Protein AF-A0A6A4TU04-F1 (afdb_monomer_lite)

Radius of gyration: 26.34 Å; chains: 1; bounding box: 51×48×96 Å

Organism: Scophthalmus maximus (NCBI:txid52904)

Secondary structure (DSSP, 8-state):
--GGG-EEEEEEE-SSSPEEEEEEEEEE-PPPPPEEEEEEEEEE-SSEEEEEEEEEESSS-EEEEEEEEETTEEEETTSSEEEE-TTS-EEEEEEETTEEEEEEE-SS-EEEEEE--GGGGG---SS------------SS------------------EEEEE-------------PPPS------PBPP-----PPPPPPP-

Sequence (204 aa):
MQQADSGLYSAKIERDEDELVGEYNVTVQDPVSPVELTVEFASNSSDSCILTVTCCTRVSDHINSILRCVNSTCSLNGGEMSKVTASGASLKVYLVDGTITCSHSNEVSSSIKVMEEVQQFCQTDAVGNVGKIKSCKHTVDDVPQDINPVQGLSPTATHAVVSFHTRPVQSAETQDTVPPETVYAQVYRAAKDKVWTPTPTTNT

Structure (mmCIF, N/CA/C/O backbone):
data_AF-A0A6A4TU04-F1
#
_entry.id   AF-A0A6A4TU04-F1
#
loop_
_atom_site.group_PDB
_atom_site.id
_atom_site.type_symbol
_atom_site.label_atom_id
_atom_site.label_alt_id
_atom_site.label_comp_id
_atom_site.label_asym_id
_atom_site.label_entity_id
_atom_site.label_seq_id
_atom_site.pdbx_PDB_ins_code
_atom_site.Cartn_x
_atom_site.Cartn_y
_atom_site.Cartn_z
_atom_site.occupancy
_atom_site.B_iso_or_equiv
_atom_site.auth_seq_id
_atom_site.auth_comp_id
_atom_site.auth_asym_id
_atom_site.auth_atom_id
_atom_site.pdbx_PDB_model_num
ATOM 1 N N . MET A 1 1 ? -15.568 5.425 17.756 1.00 73.50 1 MET A N 1
ATOM 2 C CA . MET A 1 1 ? -14.703 4.766 18.756 1.00 73.50 1 MET A CA 1
ATOM 3 C C . MET A 1 1 ? -13.341 5.441 18.715 1.00 73.50 1 MET A C 1
ATOM 5 O O . MET A 1 1 ? -13.055 6.153 17.756 1.00 73.50 1 MET A O 1
ATOM 9 N N . GLN A 1 2 ? -12.537 5.303 19.759 1.00 83.75 2 GLN A N 1
ATOM 10 C CA . GLN A 1 2 ? -11.176 5.836 19.834 1.00 83.75 2 GLN A CA 1
ATOM 11 C C . GLN A 1 2 ? -10.186 4.690 20.016 1.00 83.75 2 GLN A C 1
ATOM 13 O O . GLN A 1 2 ? -10.560 3.621 20.490 1.00 83.75 2 GLN A O 1
ATOM 18 N N . GLN A 1 3 ? -8.908 4.910 19.707 1.00 81.00 3 GLN A N 1
ATOM 19 C CA . GLN A 1 3 ? -7.883 3.875 19.871 1.00 81.00 3 GLN A CA 1
ATOM 20 C C . GLN A 1 3 ? -7.845 3.296 21.299 1.00 81.00 3 GLN A C 1
ATOM 22 O O . GLN A 1 3 ? -7.630 2.099 21.483 1.00 81.00 3 GLN A O 1
ATOM 27 N N . ALA A 1 4 ? -8.127 4.136 22.303 1.00 85.19 4 ALA A N 1
ATOM 28 C CA . ALA A 1 4 ? -8.210 3.766 23.717 1.00 85.19 4 ALA A CA 1
ATOM 29 C C . ALA A 1 4 ? -9.396 2.846 24.077 1.00 85.19 4 ALA A C 1
ATOM 31 O O . ALA A 1 4 ? -9.423 2.311 25.189 1.00 85.19 4 ALA A O 1
ATOM 32 N N . ASP A 1 5 ? -10.348 2.668 23.158 1.00 86.62 5 ASP A N 1
ATOM 33 C CA . ASP A 1 5 ? -11.440 1.696 23.257 1.00 86.62 5 ASP A CA 1
ATOM 34 C C . ASP A 1 5 ? -11.015 0.311 22.734 1.00 86.62 5 ASP A C 1
ATOM 36 O O . ASP A 1 5 ? -11.808 -0.618 22.729 1.00 86.62 5 ASP A O 1
ATOM 40 N N . SER A 1 6 ? -9.766 0.130 22.290 1.00 88.12 6 SER A N 1
ATOM 41 C CA . SER A 1 6 ? -9.252 -1.210 21.992 1.00 88.12 6 SER A CA 1
ATOM 42 C C . SER A 1 6 ? -9.007 -1.989 23.281 1.00 88.12 6 SER A C 1
ATOM 44 O O . SER A 1 6 ? -8.477 -1.451 24.258 1.00 88.12 6 SER A O 1
ATOM 46 N N . GLY A 1 7 ? -9.325 -3.278 23.275 1.00 88.75 7 GLY A N 1
ATOM 47 C CA . GLY A 1 7 ? -9.063 -4.153 24.407 1.00 88.75 7 GLY A CA 1
ATOM 48 C C . GLY A 1 7 ? -9.924 -5.401 24.412 1.00 88.75 7 GLY A C 1
ATOM 49 O O . GLY A 1 7 ? -10.647 -5.697 23.462 1.00 88.75 7 GLY A O 1
ATOM 50 N N . LEU A 1 8 ? -9.825 -6.130 25.518 1.00 90.88 8 LEU A N 1
ATOM 51 C CA . LEU A 1 8 ? -10.658 -7.287 25.770 1.00 90.88 8 LEU A CA 1
ATOM 52 C C . LEU A 1 8 ? -12.013 -6.852 26.331 1.00 90.88 8 LEU A C 1
ATOM 54 O O . LEU A 1 8 ? -12.082 -6.107 27.312 1.00 90.88 8 LEU A O 1
ATOM 58 N N . TYR A 1 9 ? -13.074 -7.365 25.726 1.00 88.44 9 TYR A N 1
ATOM 59 C CA . TYR A 1 9 ? -14.449 -7.146 26.129 1.00 88.44 9 TYR A CA 1
ATOM 60 C C . TYR A 1 9 ? -15.147 -8.457 26.454 1.00 88.44 9 TYR A C 1
ATOM 62 O O . TYR A 1 9 ? -14.969 -9.461 25.769 1.00 88.44 9 TYR A O 1
ATOM 70 N N . SER A 1 10 ? -15.980 -8.422 27.486 1.00 87.94 10 SER A N 1
ATOM 71 C CA . SER A 1 10 ? -16.788 -9.556 27.922 1.00 87.94 10 SER A CA 1
ATOM 72 C C . SER A 1 10 ? -18.247 -9.304 27.561 1.00 87.94 10 SER A C 1
ATOM 74 O O . SER A 1 10 ? -18.806 -8.276 27.943 1.00 87.94 10 SER A O 1
ATOM 76 N N . ALA A 1 11 ? -18.869 -10.238 26.847 1.00 86.81 11 ALA A N 1
ATOM 77 C CA . ALA A 1 11 ? -20.310 -10.247 26.640 1.00 86.81 11 ALA A CA 1
ATOM 78 C C . ALA A 1 11 ? -20.976 -11.045 27.758 1.00 86.81 11 ALA A C 1
ATOM 80 O O . ALA A 1 11 ? -20.570 -12.175 28.047 1.00 86.81 11 ALA A O 1
ATOM 81 N N . LYS A 1 12 ? -21.999 -10.453 28.371 1.00 88.25 12 LYS A N 1
ATOM 82 C CA . LYS A 1 12 ? -22.745 -11.049 29.475 1.00 88.25 12 LYS A CA 1
ATOM 83 C C . LYS A 1 12 ? -24.239 -11.037 29.182 1.00 88.25 12 LYS A C 1
ATOM 85 O O . LYS A 1 12 ? -24.722 -10.110 28.532 1.00 88.25 12 LYS A O 1
ATOM 90 N N . ILE A 1 13 ? -24.952 -12.047 29.670 1.00 87.69 13 ILE A N 1
ATOM 91 C CA . ILE A 1 13 ? -26.412 -12.018 29.768 1.00 87.69 13 ILE A CA 1
ATOM 92 C C . ILE A 1 13 ? -26.759 -11.522 31.167 1.00 87.69 13 ILE A C 1
ATOM 94 O O . ILE A 1 13 ? -26.356 -12.124 32.159 1.00 87.69 13 ILE A O 1
ATOM 98 N N . GLU A 1 14 ? -27.517 -10.431 31.223 1.00 87.25 14 GLU A N 1
ATOM 99 C CA . GLU A 1 14 ? -28.028 -9.868 32.470 1.00 87.25 14 GLU A CA 1
ATOM 100 C C . GLU A 1 14 ? -29.175 -10.749 33.003 1.00 87.25 14 GLU A C 1
ATOM 102 O O . GLU A 1 14 ? -30.209 -10.928 32.348 1.00 87.25 14 GLU A O 1
ATOM 107 N N . ARG A 1 15 ? -28.957 -11.346 34.177 1.00 86.06 15 ARG A N 1
ATOM 108 C CA . ARG A 1 15 ? -29.891 -12.174 34.968 1.00 86.06 15 ARG A CA 1
ATOM 109 C C . ARG A 1 15 ? -29.650 -11.869 36.455 1.00 86.06 15 ARG A C 1
ATOM 111 O O . ARG A 1 15 ? -28.858 -10.993 36.777 1.00 86.06 15 ARG A O 1
ATOM 118 N N . ASP A 1 16 ? -30.297 -12.605 37.363 1.00 81.62 16 ASP A N 1
ATOM 119 C CA . ASP A 1 16 ? -30.030 -12.501 38.810 1.00 81.62 16 ASP A CA 1
ATOM 120 C C . ASP A 1 16 ? -28.537 -12.696 39.148 1.00 81.62 16 ASP A C 1
ATOM 122 O O . ASP A 1 16 ? -28.016 -12.061 40.063 1.00 81.62 16 ASP A O 1
ATOM 126 N N . GLU A 1 17 ? -27.839 -13.520 38.361 1.00 82.25 17 GLU A N 1
ATOM 127 C CA . GLU A 1 17 ? -26.380 -13.567 38.285 1.00 82.25 17 GLU A CA 1
ATOM 128 C C . GLU A 1 17 ? -25.957 -13.387 36.822 1.00 82.25 17 GLU A C 1
ATOM 130 O O . GLU A 1 17 ? -26.383 -14.149 35.953 1.00 82.25 17 GLU A O 1
ATOM 135 N N . ASP A 1 18 ? -25.130 -12.374 36.548 1.00 83.31 18 ASP A N 1
ATOM 136 C CA . ASP A 1 18 ? -24.574 -12.125 35.216 1.00 83.31 18 ASP A CA 1
ATOM 137 C C . ASP A 1 18 ? -23.833 -13.361 34.684 1.00 83.31 18 ASP A C 1
ATOM 139 O O . ASP A 1 18 ? -22.816 -13.786 35.240 1.00 83.31 18 ASP A O 1
ATOM 143 N N . GLU A 1 19 ? -24.280 -13.885 33.548 1.00 86.69 19 GLU A N 1
ATOM 144 C CA . GLU A 1 19 ? -23.662 -15.040 32.896 1.00 86.69 19 GLU A CA 1
ATOM 145 C C . GLU A 1 19 ? -22.696 -14.575 31.797 1.00 86.69 19 GLU A C 1
ATOM 147 O O . GLU A 1 19 ? -23.093 -13.851 30.883 1.00 86.69 19 GLU A O 1
ATOM 152 N N . LEU A 1 20 ? -21.422 -14.981 31.856 1.00 85.50 20 LEU A N 1
ATOM 153 C CA . LEU A 1 20 ? -20.437 -14.690 30.807 1.00 85.50 20 LEU A CA 1
ATOM 154 C C . LEU A 1 20 ? -20.674 -15.594 29.591 1.00 85.50 20 LEU A C 1
ATOM 156 O O . LEU A 1 20 ? -20.530 -16.808 29.684 1.00 85.50 20 LEU A O 1
ATOM 160 N N . VAL A 1 21 ? -20.941 -14.991 28.434 1.00 89.44 21 VAL A N 1
ATOM 161 C CA . VAL A 1 21 ? -21.244 -15.723 27.189 1.00 89.44 21 VAL A CA 1
ATOM 162 C C . VAL A 1 21 ? -20.073 -15.719 26.219 1.00 89.44 21 VAL A C 1
ATOM 164 O O . VAL A 1 21 ? -19.952 -16.595 25.367 1.00 89.44 21 VAL A O 1
ATOM 167 N N . GLY A 1 22 ? -19.185 -14.733 26.326 1.00 85.38 22 GLY A N 1
ATOM 168 C CA . GLY A 1 22 ? -18.043 -14.665 25.435 1.00 85.38 22 GLY A CA 1
ATOM 169 C C . GLY A 1 22 ? -17.056 -13.575 25.787 1.00 85.38 22 GLY A C 1
ATOM 170 O O . GLY A 1 22 ? -17.363 -12.608 26.482 1.00 85.38 22 GLY A O 1
ATOM 171 N N . GLU A 1 23 ? -15.859 -13.749 25.252 1.00 89.75 23 GLU A N 1
ATOM 172 C CA . GLU A 1 23 ? -14.756 -12.813 25.350 1.00 89.75 23 GLU A CA 1
ATOM 173 C C . GLU A 1 23 ? -14.281 -12.449 23.944 1.00 89.75 23 GLU A C 1
ATOM 175 O O . GLU A 1 23 ? -14.060 -13.316 23.091 1.00 89.75 23 GLU A O 1
ATOM 180 N N . TYR A 1 24 ? -14.126 -11.151 23.717 1.00 85.50 24 TYR A N 1
ATOM 181 C CA . TYR A 1 24 ? -13.890 -10.563 22.413 1.00 85.50 24 TYR A CA 1
ATOM 182 C C . TYR A 1 24 ? -12.741 -9.568 22.473 1.00 85.50 24 TYR A C 1
ATOM 184 O O . TYR A 1 24 ? -12.816 -8.567 23.187 1.00 85.50 24 TYR A O 1
ATOM 192 N N . ASN A 1 25 ? -11.699 -9.794 21.679 1.00 86.50 25 ASN A N 1
ATOM 193 C CA . ASN A 1 25 ? -10.702 -8.757 21.450 1.00 86.50 25 ASN A CA 1
ATOM 194 C C . ASN A 1 25 ? -11.227 -7.786 20.408 1.00 86.50 25 ASN A C 1
ATOM 196 O O . ASN A 1 25 ? -11.448 -8.163 19.254 1.00 86.50 25 ASN A O 1
ATOM 200 N N . VAL A 1 26 ? -11.399 -6.543 20.837 1.00 86.00 26 VAL A N 1
ATOM 201 C CA . VAL A 1 26 ? -11.806 -5.427 19.997 1.00 86.00 26 VAL A CA 1
ATOM 202 C C . VAL A 1 26 ? -10.566 -4.608 19.678 1.00 86.00 26 VAL A C 1
ATOM 204 O O . VAL A 1 26 ? -9.898 -4.093 20.578 1.00 86.00 26 VAL A O 1
ATOM 207 N N . THR A 1 27 ? -10.255 -4.479 18.394 1.00 84.56 27 THR A N 1
ATOM 208 C CA . THR A 1 27 ? -9.194 -3.593 17.913 1.00 84.56 27 THR A CA 1
ATOM 209 C C . THR A 1 27 ? -9.806 -2.453 17.122 1.00 84.56 27 THR A C 1
ATOM 211 O O . THR A 1 27 ? -10.486 -2.646 16.112 1.00 84.56 27 THR A O 1
ATOM 214 N N . VAL A 1 28 ? -9.569 -1.240 17.601 1.00 85.38 28 VAL A N 1
ATOM 215 C CA . VAL A 1 28 ? -9.888 -0.017 16.876 1.00 85.38 28 VAL A CA 1
ATOM 216 C C . VAL A 1 28 ? -8.695 0.307 15.981 1.00 85.38 28 VAL A C 1
ATOM 218 O O . VAL A 1 28 ? -7.545 0.127 16.386 1.00 85.38 28 VAL A O 1
ATOM 221 N N . GLN A 1 29 ? -8.969 0.713 14.744 1.00 85.00 29 GLN A N 1
ATOM 222 C CA . GLN A 1 29 ? -7.940 1.072 13.774 1.00 85.00 29 GLN A CA 1
ATOM 223 C C . GLN A 1 29 ? -8.089 2.536 13.372 1.00 85.00 29 GLN A C 1
ATOM 225 O O . GLN A 1 29 ? -9.194 3.002 13.085 1.00 85.00 29 GLN A O 1
ATOM 230 N N . ASP A 1 30 ? -6.970 3.246 13.302 1.00 86.81 30 ASP A N 1
ATOM 231 C CA . ASP A 1 30 ? -6.929 4.590 12.739 1.00 86.81 30 ASP A CA 1
ATOM 232 C C . ASP A 1 30 ? -6.917 4.548 11.200 1.00 86.81 30 ASP A C 1
ATOM 234 O O . ASP A 1 30 ? -6.516 3.540 10.597 1.00 86.81 30 ASP A O 1
ATOM 238 N N . PRO A 1 31 ? -7.332 5.639 10.531 1.00 90.19 31 PRO A N 1
ATOM 239 C CA . PRO A 1 31 ? -7.150 5.771 9.096 1.00 90.19 31 PRO A CA 1
ATOM 240 C C . PRO A 1 31 ? -5.680 5.629 8.683 1.00 90.19 31 PRO A C 1
ATOM 242 O O . PRO A 1 31 ? -4.772 6.144 9.339 1.00 90.19 31 PRO A O 1
ATOM 245 N N . VAL A 1 32 ? -5.442 4.960 7.558 1.00 91.75 32 VAL A N 1
ATOM 246 C CA . VAL A 1 32 ? -4.104 4.759 7.009 1.00 91.75 32 VAL A CA 1
ATOM 247 C C . VAL A 1 32 ? -3.502 6.075 6.527 1.00 91.75 32 VAL A C 1
ATOM 249 O O . VAL A 1 32 ? -4.182 6.947 5.980 1.00 91.75 32 VAL A O 1
ATOM 252 N N . SER A 1 33 ? -2.189 6.216 6.699 1.00 91.31 33 SER A N 1
ATOM 253 C CA . SER A 1 33 ? -1.474 7.380 6.184 1.00 91.31 33 SER A CA 1
ATOM 254 C C . SER A 1 33 ? -1.400 7.356 4.649 1.00 91.31 33 SER A C 1
ATOM 256 O O . SER A 1 33 ? -1.362 6.274 4.048 1.00 91.31 33 SER A O 1
ATOM 258 N N . PRO A 1 34 ? -1.354 8.537 3.997 1.00 92.88 34 PRO A N 1
ATOM 259 C CA . PRO A 1 34 ? -1.178 8.616 2.556 1.00 92.88 34 PRO A CA 1
ATOM 260 C C . PRO A 1 34 ? 0.100 7.923 2.077 1.00 92.88 34 PRO A C 1
ATOM 262 O O . PRO A 1 34 ? 1.136 8.039 2.735 1.00 92.88 34 PRO A O 1
ATOM 265 N N . VAL A 1 35 ? 0.039 7.273 0.913 1.00 94.38 35 VAL A N 1
ATOM 266 C CA . VAL A 1 35 ? 1.225 6.690 0.268 1.00 94.38 35 VAL A CA 1
ATOM 267 C C . VAL A 1 35 ? 1.920 7.664 -0.674 1.00 94.38 35 VAL A C 1
ATOM 269 O O . VAL A 1 35 ? 1.292 8.539 -1.283 1.00 94.38 35 VAL A O 1
ATOM 272 N N . GLU A 1 36 ? 3.224 7.467 -0.817 1.00 93.00 36 GLU A N 1
ATOM 273 C CA . GLU A 1 36 ? 4.048 8.012 -1.888 1.00 93.00 36 GLU A CA 1
ATOM 274 C C . GLU A 1 36 ? 4.536 6.859 -2.775 1.00 93.00 36 GLU A C 1
ATOM 276 O O . GLU A 1 36 ? 4.791 5.748 -2.307 1.00 93.00 36 GLU A O 1
ATOM 281 N N . LEU A 1 37 ? 4.608 7.126 -4.075 1.00 92.88 37 LEU A N 1
ATOM 282 C CA . LEU A 1 37 ? 5.046 6.186 -5.097 1.00 92.88 37 LEU A CA 1
ATOM 283 C C . LEU A 1 37 ? 6.073 6.898 -5.968 1.00 92.88 37 LEU A C 1
ATOM 285 O O . LEU A 1 37 ? 5.813 8.008 -6.439 1.00 92.88 37 LEU A O 1
ATOM 289 N N . THR A 1 38 ? 7.214 6.258 -6.178 1.00 90.56 38 THR A N 1
ATOM 290 C CA . THR A 1 38 ? 8.301 6.763 -7.014 1.00 90.56 38 THR A CA 1
ATOM 291 C C . THR A 1 38 ? 8.737 5.666 -7.977 1.00 90.56 38 THR A C 1
ATOM 293 O O . THR A 1 38 ? 8.853 4.504 -7.589 1.00 90.56 38 THR A O 1
ATOM 296 N N . VAL A 1 39 ? 8.976 6.042 -9.232 1.00 89.94 39 VAL A N 1
ATOM 297 C CA . VAL A 1 39 ? 9.546 5.177 -10.267 1.00 89.94 39 VAL A CA 1
ATOM 298 C C . VAL A 1 39 ? 10.806 5.859 -10.780 1.00 89.94 39 VAL A C 1
ATOM 300 O O . VAL A 1 39 ? 10.753 7.000 -11.238 1.00 89.94 39 VAL A O 1
ATOM 303 N N . GLU A 1 40 ? 11.939 5.178 -10.667 1.00 87.69 40 GLU A N 1
ATOM 304 C CA . GLU A 1 40 ? 13.251 5.703 -11.038 1.00 87.69 40 GLU A CA 1
ATOM 305 C C . GLU A 1 40 ? 13.885 4.831 -12.117 1.00 87.69 40 GLU A C 1
ATOM 307 O O . GLU A 1 40 ? 13.840 3.603 -12.055 1.00 87.69 40 GLU A O 1
ATOM 312 N N . PHE A 1 41 ? 14.506 5.465 -13.108 1.00 87.69 41 PHE A N 1
ATOM 313 C CA . PHE A 1 41 ? 15.283 4.749 -14.107 1.00 87.69 41 PHE A CA 1
ATOM 314 C C . PHE A 1 41 ? 16.573 4.208 -13.488 1.00 87.69 41 PHE A C 1
ATOM 316 O O . PHE A 1 41 ? 17.357 4.973 -12.926 1.00 87.69 41 PHE A O 1
ATOM 323 N N . ALA A 1 42 ? 16.808 2.901 -13.610 1.00 88.44 42 ALA A N 1
ATOM 324 C CA . ALA A 1 42 ? 18.026 2.273 -13.110 1.00 88.44 42 ALA A CA 1
ATOM 325 C C . ALA A 1 42 ? 19.029 1.999 -14.238 1.00 88.44 42 ALA A C 1
ATOM 327 O O . ALA A 1 42 ? 20.206 2.330 -14.116 1.00 88.44 42 ALA A O 1
ATOM 328 N N . SER A 1 43 ? 18.588 1.366 -15.329 1.00 88.06 43 SER A N 1
ATOM 329 C CA . SER A 1 43 ? 19.454 1.054 -16.477 1.00 88.06 43 SER A CA 1
ATOM 330 C C . SER A 1 43 ? 18.655 0.656 -17.717 1.00 88.06 43 SER A C 1
ATOM 332 O O . SER A 1 43 ? 17.484 0.288 -17.623 1.00 88.06 43 SER A O 1
ATOM 334 N N . ASN A 1 44 ? 19.299 0.679 -18.885 1.00 87.62 44 ASN A N 1
ATOM 335 C CA . ASN A 1 44 ? 18.759 0.129 -20.123 1.00 87.62 44 ASN A CA 1
ATOM 336 C C . ASN A 1 44 ? 19.809 -0.612 -20.959 1.00 87.62 44 ASN A C 1
ATOM 338 O O . ASN A 1 44 ? 21.014 -0.563 -20.728 1.00 87.62 44 ASN A O 1
ATOM 342 N N . SER A 1 45 ? 19.286 -1.321 -21.945 1.00 84.31 45 SER A N 1
ATOM 343 C CA . SER A 1 45 ? 19.946 -2.005 -23.052 1.00 84.31 45 SER A CA 1
ATOM 344 C C . SER A 1 45 ? 19.103 -1.749 -24.308 1.00 84.31 45 SER A C 1
ATOM 346 O O . SER A 1 45 ? 18.070 -1.088 -24.215 1.00 84.31 45 SER A O 1
ATOM 348 N N . SER A 1 46 ? 19.506 -2.279 -25.464 1.00 82.44 46 SER A N 1
ATOM 349 C CA . SER A 1 46 ? 18.842 -2.023 -26.753 1.00 82.44 46 SER A CA 1
ATOM 350 C C . SER A 1 46 ? 17.317 -2.186 -26.714 1.00 82.44 46 SER A C 1
ATOM 352 O O . SER A 1 46 ? 16.607 -1.267 -27.103 1.00 82.44 46 SER A O 1
ATOM 354 N N . ASP A 1 47 ? 16.824 -3.300 -26.160 1.00 85.50 47 ASP A N 1
ATOM 355 C CA . ASP A 1 47 ? 15.392 -3.637 -26.195 1.00 85.50 47 ASP A CA 1
ATOM 356 C C . ASP A 1 47 ? 14.762 -3.731 -24.798 1.00 85.50 47 ASP A C 1
ATOM 358 O O . ASP A 1 47 ? 13.594 -4.106 -24.661 1.00 85.50 47 ASP A O 1
ATOM 362 N N . SER A 1 48 ? 15.532 -3.455 -23.738 1.00 90.44 48 SER A N 1
ATOM 363 C CA . SER A 1 48 ? 15.048 -3.604 -22.365 1.00 90.44 48 SER A CA 1
ATOM 364 C C . SER A 1 48 ? 15.571 -2.549 -21.404 1.00 90.44 48 SER A C 1
ATOM 366 O O . SER A 1 48 ? 16.694 -2.073 -21.541 1.00 90.44 48 SER A O 1
ATOM 368 N N . CYS A 1 49 ? 14.767 -2.229 -20.398 1.00 91.06 49 CYS A N 1
ATOM 369 C CA . CYS A 1 49 ? 15.085 -1.294 -19.325 1.00 91.06 49 CYS A CA 1
ATOM 370 C C . CYS A 1 49 ? 14.693 -1.869 -17.963 1.00 91.06 49 CYS A C 1
ATOM 372 O O . CYS A 1 49 ? 13.828 -2.745 -17.843 1.00 91.06 49 CYS A O 1
ATOM 374 N N . ILE A 1 50 ? 15.351 -1.352 -16.935 1.00 92.56 50 ILE A N 1
ATOM 375 C CA . ILE A 1 50 ? 15.129 -1.670 -15.535 1.00 92.56 50 ILE A CA 1
ATOM 376 C C . ILE A 1 50 ? 14.771 -0.368 -14.832 1.00 92.56 50 ILE A C 1
ATOM 378 O O . ILE A 1 50 ? 15.523 0.609 -14.888 1.00 92.56 50 ILE A O 1
ATOM 382 N N . LEU A 1 51 ? 13.628 -0.383 -14.160 1.00 91.81 51 LEU A N 1
ATOM 383 C CA . LEU A 1 51 ? 13.129 0.697 -13.329 1.00 91.81 51 LEU A CA 1
ATOM 384 C C . LEU A 1 51 ? 13.053 0.209 -11.879 1.00 91.81 51 LEU A C 1
ATOM 386 O O . LEU A 1 51 ? 12.715 -0.948 -11.613 1.00 91.81 51 LEU A O 1
ATOM 390 N N . THR A 1 52 ? 13.344 1.097 -10.941 1.00 92.25 52 THR A N 1
ATOM 391 C CA . THR A 1 52 ? 13.146 0.868 -9.511 1.00 92.25 52 THR A CA 1
ATOM 392 C C . THR A 1 52 ? 11.827 1.499 -9.103 1.00 92.25 52 THR A C 1
ATOM 394 O O . THR A 1 52 ? 11.596 2.678 -9.361 1.00 92.25 52 THR A O 1
ATOM 397 N N . VAL A 1 53 ? 10.961 0.717 -8.468 1.00 93.12 53 VAL A N 1
ATOM 398 C CA . VAL A 1 53 ? 9.681 1.176 -7.929 1.00 93.12 53 VAL A CA 1
ATOM 399 C C . VAL A 1 53 ? 9.780 1.198 -6.414 1.00 93.12 53 VAL A C 1
ATOM 401 O O . VAL A 1 53 ? 10.076 0.174 -5.798 1.00 93.12 53 VAL A O 1
ATOM 404 N N . THR A 1 54 ? 9.461 2.339 -5.820 1.00 93.25 54 THR A N 1
ATOM 405 C CA . THR A 1 54 ? 9.420 2.512 -4.369 1.00 93.25 54 THR A CA 1
ATOM 406 C C . THR A 1 54 ? 8.031 2.985 -3.965 1.00 93.25 54 THR A C 1
ATOM 408 O O . THR A 1 54 ? 7.570 4.032 -4.414 1.00 93.25 54 THR A O 1
ATOM 411 N N . CYS A 1 55 ? 7.361 2.214 -3.115 1.00 94.06 55 CYS A N 1
ATOM 412 C CA . CYS A 1 55 ? 6.064 2.535 -2.519 1.00 94.06 55 CYS A CA 1
ATOM 413 C C . CYS A 1 55 ? 6.257 2.668 -1.014 1.00 94.06 55 CYS A C 1
ATOM 415 O O . CYS A 1 55 ? 6.725 1.724 -0.382 1.00 94.06 55 CYS A O 1
ATOM 417 N N . CYS A 1 56 ? 5.922 3.814 -0.433 1.00 91.19 56 CYS A N 1
ATOM 418 C CA . CYS A 1 56 ? 6.160 4.077 0.982 1.00 91.19 56 CYS A CA 1
ATOM 419 C C . CYS A 1 56 ? 4.984 4.797 1.638 1.00 91.19 56 CYS A C 1
ATOM 421 O O . CYS A 1 56 ? 4.237 5.548 1.013 1.00 91.19 56 CYS A O 1
ATOM 423 N N . THR A 1 57 ? 4.821 4.558 2.931 1.00 90.62 57 THR A N 1
ATOM 424 C CA . THR A 1 57 ? 3.909 5.300 3.804 1.00 90.62 57 THR A CA 1
ATOM 425 C C . THR A 1 57 ? 4.649 6.484 4.423 1.00 90.62 57 THR A C 1
ATOM 427 O O . THR A 1 57 ? 5.876 6.485 4.502 1.00 90.62 57 THR A O 1
ATOM 430 N N . ARG A 1 58 ? 3.923 7.487 4.931 1.00 79.88 58 ARG A N 1
ATOM 431 C CA . ARG A 1 58 ? 4.545 8.640 5.615 1.00 79.88 58 ARG A CA 1
ATOM 432 C C . ARG A 1 58 ? 5.288 8.300 6.910 1.00 79.88 58 ARG A C 1
ATOM 434 O O . ARG A 1 58 ? 5.988 9.162 7.425 1.00 79.88 58 ARG A O 1
ATOM 441 N N . VAL A 1 59 ? 5.071 7.110 7.468 1.00 70.94 59 VAL A N 1
ATOM 442 C CA . VAL A 1 59 ? 5.597 6.738 8.787 1.00 70.94 59 VAL A CA 1
ATOM 443 C C . VAL A 1 59 ? 6.967 6.078 8.643 1.00 70.94 59 VAL A C 1
ATOM 445 O O . VAL A 1 59 ? 7.929 6.586 9.204 1.00 70.94 59 VAL A O 1
ATOM 448 N N . SER A 1 60 ? 7.066 4.980 7.882 1.00 75.75 60 SER A N 1
ATOM 449 C CA . SER A 1 60 ? 8.345 4.289 7.597 1.00 75.75 60 SER A CA 1
ATOM 450 C C . SER A 1 60 ? 8.196 3.029 6.735 1.00 75.75 60 SER A C 1
ATOM 452 O O . SER A 1 60 ? 9.167 2.575 6.123 1.00 75.75 60 SER A O 1
ATOM 454 N N . ASP A 1 61 ? 6.999 2.432 6.675 1.00 87.69 61 ASP A N 1
ATOM 455 C CA . ASP A 1 61 ? 6.783 1.226 5.876 1.00 87.69 61 ASP A CA 1
ATOM 456 C C . ASP A 1 61 ? 6.990 1.507 4.390 1.00 87.69 61 ASP A C 1
ATOM 458 O O . ASP A 1 61 ? 6.402 2.443 3.848 1.00 87.69 61 ASP A O 1
ATOM 462 N N . HIS A 1 62 ? 7.801 0.674 3.740 1.00 90.81 62 HIS A N 1
ATOM 463 C CA . HIS A 1 62 ? 8.082 0.767 2.318 1.00 90.81 62 HIS A CA 1
ATOM 464 C C . HIS A 1 62 ? 8.227 -0.614 1.671 1.00 90.81 62 HIS A C 1
ATOM 466 O O . HIS A 1 62 ? 8.582 -1.599 2.323 1.00 90.81 62 HIS A O 1
ATOM 472 N N . ILE A 1 63 ? 7.950 -0.661 0.372 1.00 93.50 63 ILE A N 1
ATOM 473 C CA . ILE A 1 63 ? 8.196 -1.780 -0.531 1.00 93.50 63 ILE A CA 1
ATOM 474 C C . ILE A 1 63 ? 9.042 -1.243 -1.680 1.00 93.50 63 ILE A C 1
ATOM 476 O O . ILE A 1 63 ? 8.643 -0.297 -2.361 1.00 93.50 63 ILE A O 1
ATOM 480 N N . ASN A 1 64 ? 10.182 -1.892 -1.907 1.00 92.50 64 ASN A N 1
ATOM 481 C CA . ASN A 1 64 ? 11.008 -1.685 -3.089 1.00 92.50 64 ASN A CA 1
ATOM 482 C C . ASN A 1 64 ? 10.773 -2.854 -4.045 1.00 92.50 64 ASN A C 1
ATOM 484 O O . ASN A 1 64 ? 10.787 -4.013 -3.625 1.00 92.50 64 ASN A O 1
ATOM 488 N N . SER A 1 65 ? 10.572 -2.558 -5.322 1.00 92.25 65 SER A N 1
ATOM 489 C CA . SER A 1 65 ? 10.432 -3.561 -6.371 1.00 92.25 65 SER A CA 1
ATOM 490 C C . SER A 1 65 ? 11.184 -3.142 -7.628 1.00 92.25 65 SER A C 1
ATOM 492 O O . SER A 1 65 ? 11.528 -1.975 -7.817 1.00 92.25 65 SER A O 1
ATOM 494 N N . ILE A 1 66 ? 11.461 -4.117 -8.486 1.00 92.75 66 ILE A N 1
ATOM 495 C CA . ILE A 1 66 ? 12.140 -3.908 -9.760 1.00 92.75 66 ILE A CA 1
ATOM 496 C C . ILE A 1 66 ? 11.123 -4.147 -10.863 1.00 92.75 66 ILE A C 1
ATOM 498 O O . ILE A 1 66 ? 10.521 -5.216 -10.944 1.00 92.75 66 ILE A O 1
ATOM 502 N N . LEU A 1 67 ? 10.956 -3.164 -11.734 1.00 93.56 67 LEU A N 1
ATOM 503 C CA . LEU A 1 67 ? 10.096 -3.252 -12.899 1.00 93.56 67 LEU A CA 1
ATOM 504 C C . LEU A 1 67 ? 10.980 -3.404 -14.137 1.00 93.56 67 LEU A C 1
ATOM 506 O O . LEU A 1 67 ? 11.796 -2.537 -14.449 1.00 93.56 67 LEU A O 1
ATOM 510 N N . ARG A 1 68 ? 10.843 -4.533 -14.829 1.00 94.06 68 ARG A N 1
ATOM 511 C CA . ARG A 1 68 ? 11.596 -4.822 -16.051 1.00 94.06 68 ARG A CA 1
ATOM 512 C C . ARG A 1 68 ? 10.684 -4.649 -17.248 1.00 94.06 68 ARG A C 1
ATOM 514 O O . ARG A 1 68 ? 9.661 -5.333 -17.319 1.00 94.06 68 ARG A O 1
ATOM 521 N N . CYS A 1 69 ? 11.080 -3.806 -18.196 1.00 92.56 69 CYS A N 1
ATOM 522 C CA . CYS A 1 69 ? 10.374 -3.692 -19.465 1.00 92.56 69 CYS A CA 1
ATOM 523 C C . CYS A 1 69 ? 11.216 -4.205 -20.626 1.00 92.56 69 CYS A C 1
ATOM 525 O O . CYS A 1 69 ? 12.416 -3.946 -20.696 1.00 92.56 69 CYS A O 1
ATOM 527 N N . VAL A 1 70 ? 10.575 -4.942 -21.528 1.00 91.31 70 VAL A N 1
ATOM 528 C CA . VAL A 1 70 ? 11.154 -5.484 -22.760 1.00 91.31 70 VAL A CA 1
ATOM 529 C C . VAL A 1 70 ? 10.213 -5.129 -23.900 1.00 91.31 70 VAL A C 1
ATOM 531 O O . VAL A 1 70 ? 9.027 -5.444 -23.820 1.00 91.31 70 VAL A O 1
ATOM 534 N N . ASN A 1 71 ? 10.723 -4.470 -24.943 1.00 85.88 71 ASN A N 1
ATOM 535 C CA . ASN A 1 71 ? 9.939 -4.057 -26.113 1.00 85.88 71 ASN A CA 1
ATOM 536 C C . ASN A 1 71 ? 8.595 -3.390 -25.726 1.00 85.88 71 ASN A C 1
ATOM 538 O O . ASN A 1 71 ? 7.524 -3.805 -26.167 1.00 85.88 71 ASN A O 1
ATOM 542 N N . SER A 1 72 ? 8.654 -2.414 -24.810 1.00 79.12 72 SER A N 1
ATOM 543 C CA . SER A 1 72 ? 7.504 -1.674 -24.250 1.00 79.12 72 SER A CA 1
ATOM 544 C C . SER A 1 72 ? 6.538 -2.465 -23.357 1.00 79.12 72 SER A C 1
ATOM 546 O O . SER A 1 72 ? 5.584 -1.888 -22.844 1.00 79.12 72 SER A O 1
ATOM 548 N N . THR A 1 73 ? 6.786 -3.753 -23.107 1.00 89.19 73 THR A N 1
ATOM 549 C CA . THR A 1 73 ? 6.000 -4.557 -22.159 1.00 89.19 73 THR A CA 1
ATOM 550 C C . THR A 1 73 ? 6.717 -4.619 -20.820 1.00 89.19 73 THR A C 1
ATOM 552 O O . THR A 1 73 ? 7.836 -5.125 -20.747 1.00 89.19 73 THR A O 1
ATOM 555 N N . CYS A 1 74 ? 6.085 -4.118 -19.761 1.00 92.44 74 CYS A N 1
ATOM 556 C CA . CYS A 1 74 ? 6.651 -4.089 -18.414 1.00 92.44 74 CYS A CA 1
ATOM 557 C C . CYS A 1 74 ? 6.116 -5.225 -17.537 1.00 92.44 74 CYS A C 1
ATOM 559 O O . CYS A 1 74 ? 4.962 -5.628 -17.649 1.00 92.44 74 CYS A O 1
ATOM 561 N N . SER A 1 75 ? 6.957 -5.722 -16.632 1.00 93.56 75 SER A N 1
ATOM 562 C CA . SER A 1 75 ? 6.614 -6.761 -15.658 1.00 93.56 75 SER A CA 1
ATOM 563 C C . SER A 1 75 ? 7.304 -6.491 -14.324 1.00 93.56 75 SER A C 1
ATOM 565 O O . SER A 1 75 ? 8.475 -6.101 -14.290 1.00 93.56 75 SER A O 1
ATOM 567 N N . LEU A 1 76 ? 6.576 -6.673 -13.221 1.00 93.94 76 LEU A N 1
ATOM 568 C CA . LEU A 1 76 ? 7.156 -6.597 -11.882 1.00 93.94 76 LEU A CA 1
ATOM 569 C C . LEU A 1 76 ? 7.956 -7.863 -11.603 1.00 93.94 76 LEU A C 1
ATOM 571 O O . LEU A 1 76 ? 7.444 -8.980 -11.708 1.00 93.94 76 LEU A O 1
ATOM 575 N N . ASN A 1 77 ? 9.212 -7.682 -11.220 1.00 88.50 77 ASN A N 1
ATOM 576 C CA . ASN A 1 77 ? 10.052 -8.780 -10.792 1.00 88.50 77 ASN A CA 1
ATOM 577 C C . ASN A 1 77 ? 9.501 -9.359 -9.483 1.00 88.50 77 ASN A C 1
ATOM 579 O O . ASN A 1 77 ? 9.326 -8.633 -8.508 1.00 88.50 77 ASN A O 1
ATOM 583 N N . GLY A 1 78 ? 9.217 -10.661 -9.470 1.00 82.62 78 GLY A N 1
ATOM 584 C CA . GLY A 1 78 ? 8.547 -11.314 -8.341 1.00 82.62 78 GLY A CA 1
ATOM 585 C C . GLY A 1 78 ? 7.026 -11.111 -8.284 1.00 82.62 78 GLY A C 1
ATOM 586 O O . GLY A 1 78 ? 6.397 -11.657 -7.386 1.00 82.62 78 GLY A O 1
ATOM 587 N N . GLY A 1 79 ? 6.425 -10.406 -9.251 1.00 88.88 79 GLY A N 1
ATOM 588 C CA . GLY A 1 79 ? 4.978 -10.185 -9.319 1.00 88.88 79 GLY A CA 1
ATOM 589 C C . GLY A 1 79 ? 4.468 -9.120 -8.343 1.00 88.88 79 GLY A C 1
ATOM 590 O O . GLY A 1 79 ? 5.153 -8.137 -8.060 1.00 88.88 79 GLY A O 1
ATOM 591 N N . GLU A 1 80 ? 3.231 -9.291 -7.871 1.00 92.19 80 GLU A N 1
ATOM 592 C CA . GLU A 1 80 ? 2.653 -8.443 -6.823 1.00 92.19 80 GLU A CA 1
ATOM 593 C C . GL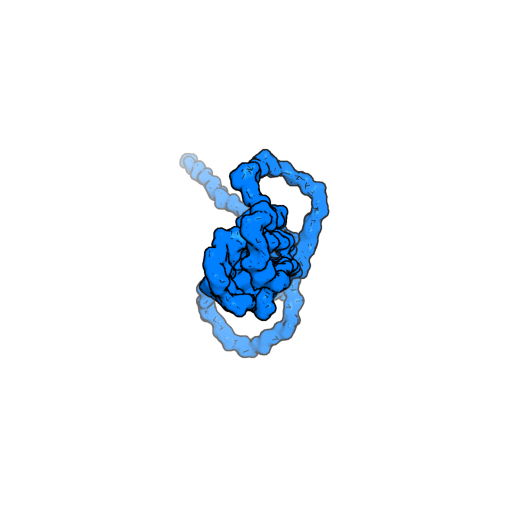U A 1 80 ? 3.421 -8.620 -5.509 1.00 92.19 80 GLU A C 1
ATOM 595 O O . GLU A 1 80 ? 3.656 -9.737 -5.048 1.00 92.19 80 GLU A O 1
ATOM 600 N N . MET A 1 81 ? 3.774 -7.500 -4.884 1.00 93.44 81 MET A N 1
ATOM 601 C CA . MET A 1 81 ? 4.484 -7.469 -3.609 1.00 93.44 81 MET A CA 1
ATOM 602 C C . MET A 1 81 ? 3.557 -6.905 -2.539 1.00 93.44 81 MET A C 1
ATOM 604 O O . MET A 1 81 ? 2.929 -5.867 -2.744 1.00 93.44 81 MET A O 1
ATOM 608 N N . SER A 1 82 ? 3.488 -7.557 -1.380 1.00 94.75 82 SER A N 1
ATOM 609 C CA . SER A 1 82 ? 2.678 -7.082 -0.258 1.00 94.75 82 SER A CA 1
ATOM 610 C C . SER A 1 82 ? 3.372 -7.273 1.086 1.00 94.75 82 SER A C 1
ATOM 612 O O . SER A 1 82 ? 4.212 -8.159 1.253 1.00 94.75 82 SER A O 1
ATOM 614 N N . LYS A 1 83 ? 3.027 -6.416 2.048 1.00 94.25 83 LYS A N 1
ATOM 615 C CA . LYS A 1 83 ? 3.511 -6.451 3.430 1.00 94.25 83 LYS A CA 1
ATOM 616 C C . LYS A 1 83 ? 2.404 -5.986 4.380 1.00 94.25 83 LYS A C 1
ATOM 618 O O . LYS A 1 83 ? 1.590 -5.137 4.022 1.00 94.25 83 LYS A O 1
ATOM 623 N N . VAL A 1 84 ? 2.406 -6.512 5.603 1.00 92.75 84 VAL A N 1
ATOM 624 C CA . VAL A 1 84 ? 1.615 -5.978 6.720 1.00 92.75 84 VAL A CA 1
ATOM 625 C C . VAL A 1 84 ? 2.448 -4.944 7.485 1.00 92.75 84 VAL A C 1
ATOM 627 O O . VAL A 1 84 ? 3.593 -5.217 7.857 1.00 92.75 84 VAL A O 1
ATOM 630 N N . THR A 1 85 ? 1.902 -3.746 7.678 1.00 89.50 85 THR A N 1
ATOM 631 C CA . THR A 1 85 ? 2.539 -2.646 8.415 1.00 89.50 85 THR A CA 1
ATOM 632 C C . THR A 1 85 ? 2.504 -2.885 9.922 1.00 89.50 85 THR A C 1
ATOM 634 O O . THR A 1 85 ? 1.787 -3.757 10.418 1.00 89.50 85 THR A O 1
ATOM 637 N N . ALA A 1 86 ? 3.235 -2.069 10.685 1.00 84.88 86 ALA A N 1
ATOM 638 C CA . ALA A 1 86 ? 3.197 -2.138 12.149 1.00 84.88 86 ALA A CA 1
ATOM 639 C C . ALA A 1 86 ? 1.790 -1.883 12.734 1.00 84.88 86 ALA A C 1
ATOM 641 O O . ALA A 1 86 ? 1.473 -2.385 13.809 1.00 84.88 86 ALA A O 1
ATOM 642 N N . SER A 1 87 ? 0.936 -1.139 12.022 1.00 83.25 87 SER A N 1
ATOM 643 C CA . SER A 1 87 ? -0.460 -0.894 12.406 1.00 83.25 87 SER A CA 1
ATOM 644 C C . SER A 1 87 ? -1.423 -2.016 11.999 1.00 83.25 87 SER A C 1
ATOM 646 O O . SER A 1 87 ? -2.623 -1.893 12.231 1.00 83.25 87 SER A O 1
ATOM 648 N N . GLY A 1 88 ? -0.931 -3.091 11.373 1.00 87.00 88 GLY A N 1
ATOM 649 C CA . GLY A 1 88 ? -1.762 -4.182 10.857 1.00 87.00 88 GLY A CA 1
ATOM 650 C C . GLY A 1 88 ? -2.442 -3.883 9.516 1.00 87.00 88 GLY A C 1
ATOM 651 O O . GLY A 1 88 ? -3.223 -4.701 9.039 1.00 87.00 88 GLY A O 1
ATOM 652 N N . ALA A 1 89 ? -2.145 -2.743 8.887 1.00 91.75 89 ALA A N 1
ATOM 653 C CA . ALA A 1 89 ? -2.651 -2.402 7.561 1.00 91.75 89 ALA A CA 1
ATOM 654 C C . ALA A 1 89 ? -1.867 -3.137 6.458 1.00 91.75 89 ALA A C 1
ATOM 656 O O . ALA A 1 89 ? -0.718 -3.540 6.641 1.00 91.75 89 ALA A O 1
ATOM 657 N N . SER A 1 90 ? -2.474 -3.307 5.286 1.00 95.25 90 SER A N 1
ATOM 658 C CA . SER A 1 90 ? -1.836 -3.921 4.121 1.00 95.25 90 SER A CA 1
ATOM 659 C C . SER A 1 90 ? -1.226 -2.855 3.215 1.00 95.25 90 SER A C 1
ATOM 661 O O . SER A 1 90 ? -1.928 -1.945 2.776 1.00 95.25 90 SER A O 1
ATOM 663 N N . LEU A 1 91 ? 0.066 -2.984 2.912 1.00 96.19 91 LEU A N 1
ATOM 664 C CA . LEU A 1 91 ? 0.771 -2.221 1.883 1.00 96.19 91 LEU A CA 1
ATOM 665 C C . LEU A 1 91 ? 1.048 -3.144 0.689 1.00 96.19 91 LEU A C 1
ATOM 667 O O . LEU A 1 91 ? 1.608 -4.225 0.872 1.00 96.19 91 LEU A O 1
ATOM 671 N N . LYS A 1 92 ? 0.657 -2.736 -0.520 1.00 96.50 92 LYS A N 1
ATOM 672 C CA . LYS A 1 92 ? 0.736 -3.540 -1.746 1.00 96.50 92 LYS A CA 1
ATOM 673 C C . LYS A 1 92 ? 1.260 -2.735 -2.927 1.00 96.50 92 LYS A C 1
ATOM 675 O O . LYS A 1 92 ? 0.918 -1.563 -3.077 1.00 96.50 92 LYS A O 1
ATOM 680 N N . VAL A 1 93 ? 2.030 -3.397 -3.787 1.00 96.88 93 VAL A N 1
ATOM 681 C CA . VAL A 1 93 ? 2.500 -2.879 -5.075 1.00 96.88 93 VAL A CA 1
ATOM 682 C C . VAL A 1 93 ? 2.201 -3.892 -6.169 1.00 96.88 93 VAL A C 1
ATOM 684 O O . VAL A 1 93 ? 2.643 -5.038 -6.084 1.00 96.88 93 VAL A O 1
ATOM 687 N N . TYR A 1 94 ? 1.485 -3.465 -7.205 1.00 96.19 94 TYR A N 1
ATOM 688 C CA . TYR A 1 94 ? 1.125 -4.318 -8.337 1.00 96.19 94 TYR A CA 1
ATOM 689 C C . TYR A 1 94 ? 1.034 -3.523 -9.643 1.00 96.19 94 TYR A C 1
ATOM 691 O O . TYR A 1 94 ? 0.812 -2.313 -9.638 1.00 96.19 94 TYR A O 1
ATOM 699 N N . LEU A 1 95 ? 1.221 -4.217 -10.766 1.00 95.69 95 LEU A N 1
ATOM 700 C CA . LEU A 1 95 ? 1.226 -3.661 -12.118 1.00 95.69 95 LEU A CA 1
ATOM 701 C C . LEU A 1 95 ? 0.059 -4.253 -12.905 1.00 95.69 95 LEU A C 1
ATOM 703 O O . LEU A 1 95 ? -0.058 -5.474 -12.988 1.00 95.69 95 LEU A O 1
ATOM 707 N N . VAL A 1 96 ? -0.752 -3.392 -13.512 1.00 93.94 96 VAL A N 1
ATOM 708 C CA . VAL A 1 96 ? -1.833 -3.780 -14.429 1.00 93.94 96 VAL A CA 1
ATOM 709 C C . VAL A 1 96 ? -1.732 -2.893 -15.661 1.00 93.94 96 VAL A C 1
ATOM 711 O O . VAL A 1 96 ? -1.717 -1.675 -15.527 1.00 93.94 96 VAL A O 1
ATOM 714 N N . ASP A 1 97 ? -1.610 -3.496 -16.844 1.00 90.88 97 ASP A N 1
ATOM 715 C CA . ASP A 1 97 ? -1.637 -2.809 -18.146 1.00 90.88 97 ASP A CA 1
ATOM 716 C C . ASP A 1 97 ? -0.714 -1.577 -18.262 1.00 90.88 97 ASP A C 1
ATOM 718 O O . ASP A 1 97 ? -1.081 -0.546 -18.815 1.00 90.88 97 ASP A O 1
ATOM 722 N N . GLY A 1 98 ? 0.511 -1.669 -17.728 1.00 88.81 98 GLY A N 1
ATOM 723 C CA . GLY A 1 98 ? 1.481 -0.563 -17.763 1.00 88.81 98 GLY A CA 1
ATOM 724 C C . GLY A 1 98 ? 1.246 0.528 -16.710 1.00 88.81 98 GLY A C 1
ATOM 725 O O . GLY A 1 98 ? 1.985 1.511 -16.670 1.00 88.81 98 GLY A O 1
ATOM 726 N N . THR A 1 99 ? 0.275 0.337 -15.820 1.00 93.44 99 THR A N 1
ATOM 727 C CA . THR A 1 99 ? 0.007 1.210 -14.677 1.00 93.44 99 THR A CA 1
ATOM 728 C C . THR A 1 99 ? 0.468 0.538 -13.394 1.00 93.44 99 THR A C 1
ATOM 730 O O . THR A 1 99 ? -0.029 -0.522 -13.001 1.00 93.44 99 THR A O 1
ATOM 733 N N . ILE A 1 100 ? 1.443 1.151 -12.724 1.00 95.50 100 ILE A N 1
ATOM 734 C CA . ILE A 1 100 ? 1.932 0.688 -11.426 1.00 95.50 100 ILE A CA 1
ATOM 735 C C . ILE A 1 100 ? 1.097 1.322 -10.315 1.00 95.50 100 ILE A C 1
ATOM 737 O O . ILE A 1 100 ? 0.904 2.538 -10.282 1.00 95.50 100 ILE A O 1
ATOM 741 N N . THR A 1 101 ? 0.608 0.496 -9.396 1.00 96.69 101 THR A N 1
ATOM 742 C CA . THR A 1 101 ? -0.239 0.917 -8.280 1.00 96.69 101 THR A CA 1
ATOM 743 C C . THR A 1 101 ? 0.426 0.588 -6.952 1.00 96.69 101 THR A C 1
ATOM 745 O O . THR A 1 101 ? 0.878 -0.532 -6.733 1.00 96.69 101 THR A O 1
ATOM 748 N N . CYS A 1 102 ? 0.445 1.569 -6.055 1.00 96.94 102 CYS A N 1
ATOM 749 C CA . CYS A 1 102 ? 0.827 1.457 -4.653 1.00 96.94 102 CYS A CA 1
ATOM 750 C C . CYS A 1 102 ? -0.423 1.693 -3.803 1.00 96.94 102 CYS A C 1
ATOM 752 O O . CYS A 1 102 ? -1.085 2.724 -3.942 1.00 96.94 102 CYS A O 1
ATOM 754 N N . SER A 1 103 ? -0.764 0.738 -2.943 1.00 96.69 103 SER A N 1
ATOM 755 C CA . SER A 1 103 ? -1.972 0.766 -2.118 1.00 96.69 103 SER A CA 1
ATOM 756 C C . SER A 1 103 ? -1.627 0.483 -0.662 1.00 96.69 103 SER A C 1
ATOM 758 O O . SER A 1 103 ? -0.994 -0.523 -0.365 1.00 96.69 103 SER A O 1
ATOM 760 N N . HIS A 1 104 ? -2.061 1.354 0.243 1.00 95.69 104 HIS A N 1
ATOM 761 C CA . HIS A 1 104 ? -2.038 1.141 1.686 1.00 95.69 104 HIS A CA 1
ATOM 762 C C . HIS A 1 104 ? -3.477 1.147 2.180 1.00 95.69 104 HIS A C 1
ATOM 764 O O . HIS A 1 104 ? -4.192 2.116 1.940 1.00 95.69 104 HIS A O 1
ATOM 770 N N . SER A 1 105 ? -3.935 0.078 2.821 1.00 95.12 105 SER A N 1
ATOM 771 C CA . SER A 1 105 ? -5.335 -0.040 3.228 1.00 95.12 105 SER A CA 1
ATOM 772 C C . SER A 1 105 ? -5.515 -0.861 4.490 1.00 95.12 105 SER A C 1
ATOM 774 O O . SER A 1 105 ? -4.735 -1.763 4.791 1.00 95.12 105 SER A O 1
ATOM 776 N N . ASN A 1 106 ? -6.568 -0.534 5.219 1.00 92.12 106 ASN A N 1
ATOM 777 C CA . ASN A 1 106 ? -7.112 -1.339 6.294 1.00 92.12 106 ASN A CA 1
ATOM 778 C C . ASN A 1 106 ? -8.643 -1.331 6.214 1.00 92.12 106 ASN A C 1
ATOM 780 O O . ASN A 1 106 ? -9.218 -0.735 5.305 1.00 92.12 106 ASN A O 1
ATOM 784 N N . GLU A 1 107 ? -9.302 -1.944 7.194 1.00 87.81 107 GLU A N 1
ATOM 785 C CA . GLU A 1 107 ? -10.770 -2.025 7.264 1.00 87.81 107 GLU A CA 1
ATOM 786 C C . GLU A 1 107 ? -11.470 -0.654 7.364 1.00 87.81 107 GLU A C 1
ATOM 788 O O . GLU A 1 107 ? -12.683 -0.557 7.214 1.00 87.81 107 GLU A O 1
ATOM 793 N N . VAL A 1 108 ? -10.727 0.418 7.653 1.00 88.25 108 VAL A N 1
ATOM 794 C CA . VAL A 1 108 ? -11.273 1.770 7.853 1.00 88.25 108 VAL A CA 1
ATOM 795 C C . VAL A 1 108 ? -11.099 2.634 6.612 1.00 88.25 108 VAL A C 1
ATOM 797 O O . VAL A 1 108 ? -11.935 3.489 6.322 1.00 88.25 108 VAL A O 1
ATOM 800 N N . SER A 1 109 ? -9.976 2.492 5.914 1.00 92.88 109 SER A N 1
ATOM 801 C CA . SER A 1 109 ? -9.569 3.458 4.897 1.00 92.88 109 SER A CA 1
ATOM 802 C C . SER A 1 109 ? -8.513 2.901 3.953 1.00 92.88 109 SER A C 1
ATOM 804 O O . SER A 1 109 ? -7.804 1.943 4.258 1.00 92.88 109 SER A O 1
ATOM 806 N N . SER A 1 110 ? -8.365 3.570 2.812 1.00 95.94 110 SER A N 1
ATOM 807 C CA . SER A 1 110 ? -7.358 3.252 1.809 1.00 95.94 110 SER A CA 1
ATOM 808 C C . SER A 1 110 ? -6.687 4.513 1.277 1.00 95.94 110 SER A C 1
ATOM 810 O O . SER A 1 110 ? -7.357 5.508 0.995 1.00 95.94 110 SER A O 1
ATOM 812 N N . SER A 1 111 ? -5.382 4.439 1.040 1.00 95.75 111 SER A N 1
ATOM 813 C CA . SER A 1 111 ? -4.623 5.394 0.246 1.00 95.75 111 SER A CA 1
ATOM 814 C C . SER A 1 111 ? -4.009 4.693 -0.957 1.00 95.75 111 SER A C 1
ATOM 816 O O . SER A 1 111 ? -3.355 3.662 -0.817 1.00 95.75 111 SER A O 1
ATOM 818 N N . ILE A 1 112 ? -4.227 5.254 -2.145 1.00 96.75 112 ILE A N 1
ATOM 819 C CA . ILE A 1 112 ? -3.769 4.683 -3.409 1.00 96.75 112 ILE A CA 1
ATOM 820 C C . ILE A 1 112 ? -3.015 5.755 -4.193 1.00 96.75 112 ILE A C 1
ATOM 822 O O . ILE A 1 112 ? -3.460 6.904 -4.292 1.00 96.75 112 ILE A O 1
ATOM 826 N N . LYS A 1 113 ? -1.876 5.370 -4.766 1.00 96.00 113 LYS A N 1
ATOM 827 C CA . LYS A 1 113 ? -1.164 6.135 -5.789 1.00 96.00 113 LYS A CA 1
ATOM 828 C C . LYS A 1 113 ? -0.918 5.253 -6.996 1.00 96.00 113 LYS A C 1
ATOM 830 O O . LYS A 1 113 ? -0.545 4.094 -6.853 1.00 96.00 113 LYS A O 1
ATOM 835 N N . VAL A 1 114 ? -1.114 5.838 -8.168 1.00 95.31 114 VAL A N 1
ATOM 836 C CA . VAL A 1 114 ? -0.879 5.196 -9.456 1.00 95.31 114 VAL A CA 1
ATOM 837 C C . VAL A 1 114 ? 0.131 6.016 -10.245 1.00 95.31 114 VAL A C 1
ATOM 839 O O . VAL A 1 114 ? 0.168 7.243 -10.120 1.00 95.31 114 VAL A O 1
ATOM 842 N N . MET A 1 115 ? 0.951 5.338 -11.037 1.00 92.69 115 MET A N 1
ATOM 843 C CA . MET A 1 115 ? 1.707 5.947 -12.125 1.00 92.69 115 MET A CA 1
ATOM 844 C C . MET A 1 115 ? 1.377 5.180 -13.398 1.00 92.69 115 MET A C 1
ATOM 846 O O . MET A 1 115 ? 1.598 3.972 -13.483 1.00 92.69 115 MET A O 1
ATOM 850 N N . GLU A 1 116 ? 0.794 5.891 -14.351 1.00 92.44 116 GLU A N 1
ATOM 851 C CA . GLU A 1 116 ? 0.432 5.362 -15.660 1.00 92.44 116 GLU A CA 1
ATOM 852 C C . GLU A 1 116 ? 1.635 5.430 -16.601 1.00 92.44 116 GLU A C 1
ATOM 854 O O . GLU A 1 116 ? 2.592 6.171 -16.363 1.00 92.44 116 GLU A O 1
ATOM 859 N N . GLU A 1 117 ? 1.576 4.644 -17.670 1.00 86.56 117 GLU A N 1
ATOM 860 C CA . GLU A 1 117 ? 2.537 4.684 -18.772 1.00 86.56 117 GLU A CA 1
ATOM 861 C C . GLU A 1 117 ? 4.004 4.527 -18.335 1.00 86.56 117 GLU A C 1
ATOM 863 O O . GLU A 1 117 ? 4.912 5.171 -18.866 1.00 86.56 117 GLU A O 1
ATOM 868 N N . VAL A 1 118 ? 4.261 3.619 -17.388 1.00 87.12 118 VAL A N 1
ATOM 869 C CA . VAL A 1 118 ? 5.592 3.418 -16.783 1.00 87.12 118 VAL A CA 1
ATOM 870 C C . VAL A 1 118 ? 6.698 3.107 -17.797 1.00 87.12 118 VAL A C 1
ATOM 872 O O . VAL A 1 118 ? 7.867 3.389 -17.547 1.00 87.12 118 VAL A O 1
ATOM 875 N N . GLN A 1 119 ? 6.353 2.576 -18.970 1.00 82.88 119 GLN A N 1
ATOM 876 C CA . GLN A 1 119 ? 7.290 2.360 -20.073 1.00 82.88 119 GLN A CA 1
ATOM 877 C C . GLN A 1 119 ? 7.927 3.656 -20.607 1.00 82.88 119 GLN A C 1
ATOM 879 O O . GLN A 1 119 ? 9.026 3.604 -21.160 1.00 82.88 119 GLN A O 1
ATOM 884 N N . GLN A 1 120 ? 7.289 4.819 -20.435 1.00 84.81 120 GLN A N 1
ATOM 885 C CA . GLN A 1 120 ? 7.854 6.109 -20.856 1.00 84.81 120 GLN A CA 1
ATOM 886 C C . GLN A 1 120 ? 9.110 6.472 -20.061 1.00 84.81 120 GLN A C 1
ATOM 888 O O . GLN A 1 120 ? 10.010 7.119 -20.592 1.00 84.81 120 GLN A O 1
ATOM 893 N N . PHE A 1 121 ? 9.244 5.972 -18.829 1.00 83.00 121 PHE A N 1
ATOM 894 C CA . PHE A 1 121 ? 10.462 6.143 -18.033 1.00 83.00 121 PHE A CA 1
ATOM 895 C C . PHE A 1 121 ? 11.670 5.417 -18.639 1.00 83.00 121 PHE A C 1
ATOM 897 O O . PHE A 1 121 ? 12.800 5.698 -18.263 1.00 83.00 121 PHE A O 1
ATOM 904 N N . CYS A 1 122 ? 11.463 4.509 -19.596 1.00 81.56 122 CYS A N 1
ATOM 905 C CA . CYS A 1 122 ? 12.542 3.866 -20.345 1.00 81.56 122 CYS A CA 1
ATOM 906 C C . CYS A 1 122 ? 13.008 4.665 -21.563 1.00 81.56 122 CYS A C 1
ATOM 908 O O . CYS A 1 122 ? 14.032 4.327 -22.153 1.00 81.56 122 CYS A O 1
ATOM 910 N N . GLN A 1 123 ? 12.261 5.704 -21.938 1.00 73.44 123 GLN A N 1
ATOM 911 C CA . GLN A 1 123 ? 12.570 6.602 -23.047 1.00 73.44 123 GLN A CA 1
ATOM 912 C C . GLN A 1 123 ? 13.284 7.873 -22.576 1.00 73.44 123 GLN A C 1
ATOM 914 O O . GLN A 1 123 ? 13.524 8.760 -23.387 1.00 73.44 123 GLN A O 1
ATOM 919 N N . THR A 1 124 ? 13.627 7.990 -21.286 1.00 59.84 124 THR A N 1
ATOM 920 C CA . THR A 1 124 ? 14.406 9.129 -20.792 1.00 59.84 124 THR A CA 1
ATOM 921 C C . THR A 1 124 ? 15.762 9.138 -21.486 1.00 59.84 124 THR A C 1
ATOM 923 O O . THR A 1 124 ? 16.604 8.274 -21.232 1.00 59.84 124 THR A O 1
ATOM 926 N N . ASP A 1 125 ? 15.921 10.096 -22.397 1.00 45.12 125 ASP A N 1
ATOM 927 C CA . ASP A 1 125 ? 17.086 10.292 -23.246 1.00 45.12 125 ASP A CA 1
ATOM 928 C C . ASP A 1 125 ? 18.401 10.229 -22.459 1.00 45.12 125 ASP A C 1
ATOM 930 O O . ASP A 1 125 ? 18.471 10.564 -21.275 1.00 45.12 125 ASP A O 1
ATOM 934 N N . ALA A 1 126 ? 19.478 9.887 -23.167 1.00 42.88 126 ALA A N 1
ATOM 935 C CA . ALA A 1 126 ? 20.877 9.887 -22.731 1.00 42.88 126 ALA A CA 1
ATOM 936 C C . ALA A 1 126 ? 21.422 11.259 -22.243 1.00 42.88 126 ALA A C 1
ATOM 938 O O . ALA A 1 126 ? 22.627 11.506 -22.270 1.00 42.88 126 ALA A O 1
ATOM 939 N N . VAL A 1 127 ? 20.559 12.161 -21.774 1.00 43.00 127 VAL A N 1
ATOM 940 C CA . VAL A 1 127 ? 20.869 13.450 -21.161 1.00 43.00 127 VAL A CA 1
ATOM 941 C C . VAL A 1 127 ? 20.083 13.567 -19.855 1.00 43.00 127 VAL A C 1
ATOM 943 O O . VAL A 1 127 ? 19.004 14.142 -19.817 1.00 43.00 127 VAL A O 1
ATOM 946 N N . GLY A 1 128 ? 20.642 13.002 -18.781 1.00 43.38 128 GLY A N 1
ATOM 947 C CA . GLY A 1 128 ? 20.750 13.614 -17.446 1.00 43.38 128 GLY A CA 1
ATOM 948 C C . GLY A 1 128 ? 19.529 14.218 -16.736 1.00 43.38 128 GLY A C 1
ATOM 949 O O . GLY A 1 128 ? 19.718 14.808 -15.676 1.00 43.38 128 GLY A O 1
ATOM 950 N N . ASN A 1 129 ? 18.306 14.083 -17.236 1.00 41.44 129 ASN A N 1
ATOM 951 C CA . ASN A 1 129 ? 17.114 14.641 -16.608 1.00 41.44 129 ASN A CA 1
ATOM 952 C C . ASN A 1 129 ? 16.336 13.526 -15.918 1.00 41.44 129 ASN A C 1
ATOM 954 O O . ASN A 1 129 ? 15.202 13.214 -16.272 1.00 41.44 129 ASN A O 1
ATOM 958 N N . VAL A 1 130 ? 16.950 12.941 -14.886 1.00 51.47 130 VAL A N 1
ATOM 959 C CA . VAL A 1 130 ? 16.172 12.267 -13.848 1.00 51.47 130 VAL A CA 1
ATOM 960 C C . VAL A 1 130 ? 15.359 13.372 -13.195 1.00 51.47 130 VAL A C 1
ATOM 962 O O . VAL A 1 130 ? 15.877 14.148 -12.388 1.00 51.47 130 VAL A O 1
ATOM 965 N N . GLY A 1 131 ? 14.092 13.496 -13.588 1.00 39.75 131 GLY A N 1
ATOM 966 C CA . GLY A 1 131 ? 13.131 14.223 -12.784 1.00 39.75 131 GLY A CA 1
ATOM 967 C C . GLY A 1 131 ? 13.214 13.618 -11.391 1.00 39.75 131 GLY A C 1
ATOM 968 O O . GLY A 1 131 ? 12.772 12.495 -11.183 1.00 39.75 131 GLY A O 1
ATOM 969 N N . LYS A 1 132 ? 13.856 14.322 -10.453 1.00 41.69 132 LYS A N 1
ATOM 970 C CA . LYS A 1 132 ? 13.797 14.002 -9.028 1.00 41.69 132 LYS A CA 1
ATOM 971 C C . LYS A 1 132 ? 12.350 14.216 -8.601 1.00 41.69 132 LYS A C 1
ATOM 973 O O . LYS A 1 132 ? 11.982 15.271 -8.088 1.00 41.69 132 LYS A O 1
ATOM 978 N N . ILE A 1 133 ? 11.505 13.234 -8.880 1.00 49.53 133 ILE A N 1
ATOM 979 C CA . ILE A 1 133 ? 10.197 13.119 -8.255 1.00 49.53 133 ILE A CA 1
ATOM 980 C C . ILE A 1 133 ? 10.494 12.840 -6.783 1.00 49.53 133 ILE A C 1
ATOM 982 O O . ILE A 1 133 ? 11.467 12.156 -6.475 1.00 49.53 133 ILE A O 1
ATOM 986 N N . LYS A 1 134 ? 9.730 13.459 -5.877 1.00 43.91 134 LYS A N 1
ATOM 987 C CA . LYS A 1 134 ? 9.959 13.382 -4.429 1.00 43.91 134 LYS A CA 1
ATOM 988 C C . LYS A 1 134 ? 10.213 11.926 -4.034 1.00 43.91 134 LYS A C 1
ATOM 990 O O . LYS A 1 134 ? 9.311 11.099 -4.099 1.00 43.91 134 LYS A O 1
ATOM 995 N N . SER A 1 135 ? 11.468 11.644 -3.705 1.00 50.62 135 SER A N 1
ATOM 996 C CA . SER A 1 135 ? 11.877 10.378 -3.122 1.00 50.62 135 SER A CA 1
ATOM 997 C C . SER A 1 135 ? 11.186 10.255 -1.773 1.00 50.62 135 SER A C 1
ATOM 999 O O . SER A 1 135 ? 10.995 11.273 -1.092 1.00 50.62 135 SER A O 1
ATOM 1001 N N . CYS A 1 136 ? 10.823 9.028 -1.400 1.00 55.03 136 CYS A N 1
ATOM 1002 C CA . CYS A 1 136 ? 10.384 8.705 -0.053 1.00 55.03 136 CYS A CA 1
ATOM 1003 C C . CYS A 1 136 ? 11.314 9.401 0.939 1.00 55.03 136 CYS A C 1
ATOM 1005 O O . CYS A 1 136 ? 12.512 9.110 0.989 1.00 55.03 136 CYS A O 1
ATOM 1007 N N . LYS A 1 137 ? 10.787 10.356 1.709 1.00 53.59 137 LYS A N 1
ATOM 1008 C CA . LYS A 1 137 ? 11.558 10.983 2.783 1.00 53.59 137 LYS A CA 1
ATOM 1009 C C . LYS A 1 137 ? 11.738 9.954 3.890 1.00 53.59 137 LYS A C 1
ATOM 1011 O O . LYS A 1 137 ? 10.976 9.923 4.846 1.00 53.59 137 LYS A O 1
ATOM 1016 N N . HIS A 1 138 ? 12.737 9.097 3.747 1.00 46.91 138 HIS A N 1
ATOM 1017 C CA . HIS A 1 138 ? 13.211 8.282 4.845 1.00 46.91 138 HIS A CA 1
ATOM 1018 C C . HIS A 1 138 ? 14.117 9.180 5.696 1.00 46.91 138 HIS A C 1
ATOM 1020 O O . HIS A 1 138 ? 15.308 9.321 5.420 1.00 46.91 138 HIS A O 1
ATOM 1026 N N . THR A 1 139 ? 13.553 9.861 6.693 1.00 35.91 139 THR A N 1
ATOM 1027 C CA . THR A 1 139 ? 14.360 10.457 7.763 1.00 35.91 139 THR A CA 1
ATOM 1028 C C . THR A 1 139 ? 14.866 9.308 8.627 1.00 35.91 139 THR A C 1
ATOM 1030 O O . THR A 1 139 ? 14.177 8.848 9.531 1.00 35.91 139 THR A O 1
ATOM 1033 N N . VAL A 1 140 ? 16.060 8.798 8.314 1.00 42.03 140 VAL A N 1
ATOM 1034 C CA . VAL A 1 140 ? 16.815 7.949 9.255 1.00 42.03 140 VAL A CA 1
ATOM 1035 C C . VAL A 1 140 ? 17.322 8.784 10.444 1.00 42.03 140 VAL A C 1
ATOM 1037 O O . VAL A 1 140 ? 17.639 8.228 11.486 1.00 42.03 140 VAL A O 1
ATOM 1040 N N . ASP A 1 141 ? 17.270 10.114 10.342 1.00 37.22 141 ASP A N 1
ATOM 1041 C CA . ASP A 1 141 ? 17.638 11.052 11.400 1.00 37.22 141 ASP A CA 1
ATOM 1042 C C . ASP A 1 141 ? 16.445 11.935 11.787 1.00 37.22 141 ASP A C 1
ATOM 1044 O O . ASP A 1 141 ? 16.392 13.106 11.441 1.00 37.22 141 ASP A O 1
ATOM 1048 N N . ASP A 1 142 ? 15.453 11.369 12.463 1.00 32.59 142 ASP A N 1
ATOM 1049 C CA . ASP A 1 142 ? 14.629 12.119 13.416 1.00 32.59 142 ASP A CA 1
ATOM 1050 C C . ASP A 1 142 ? 13.902 11.090 14.280 1.00 32.59 142 ASP A C 1
ATOM 1052 O O . ASP A 1 142 ? 12.841 10.579 13.933 1.00 32.59 142 ASP A O 1
ATOM 1056 N N . VAL A 1 143 ? 14.521 10.730 15.404 1.00 32.94 143 VAL A N 1
ATOM 1057 C CA . VAL A 1 143 ? 13.772 10.278 16.576 1.00 32.94 143 VAL A CA 1
ATOM 1058 C C . VAL A 1 143 ? 13.224 11.559 17.198 1.00 32.94 143 VAL A C 1
ATOM 1060 O O . VAL A 1 143 ? 14.015 12.295 17.793 1.00 32.94 143 VAL A O 1
ATOM 1063 N N . PRO A 1 144 ? 11.915 11.863 17.127 1.00 35.03 144 PRO A N 1
ATOM 1064 C CA . PRO A 1 144 ? 11.369 12.919 17.950 1.00 35.03 144 PRO A CA 1
ATOM 1065 C C . PRO A 1 144 ? 11.337 12.367 19.377 1.00 35.03 144 PRO A C 1
ATOM 1067 O O . PRO A 1 144 ? 10.414 11.656 19.777 1.00 35.03 144 PRO A O 1
ATOM 1070 N N . GLN A 1 145 ? 12.376 12.665 20.154 1.00 36.56 145 GLN A N 1
ATOM 1071 C CA . GLN A 1 145 ? 12.259 12.689 21.605 1.00 36.56 145 GLN A CA 1
ATOM 1072 C C . GLN A 1 145 ? 11.468 13.941 21.990 1.00 36.56 145 GLN A C 1
ATOM 1074 O O . GLN A 1 145 ? 12.036 14.906 22.482 1.00 36.56 145 GLN A O 1
ATOM 1079 N N . ASP A 1 146 ? 10.159 13.937 21.752 1.00 30.22 146 ASP A N 1
ATOM 1080 C CA . ASP A 1 146 ? 9.269 14.802 22.520 1.00 30.22 146 ASP A CA 1
ATOM 1081 C C . ASP A 1 146 ? 7.901 14.141 22.679 1.00 30.22 146 ASP A C 1
ATOM 1083 O O . ASP A 1 146 ? 6.994 14.251 21.852 1.00 30.22 146 ASP A O 1
ATOM 1087 N N . ILE A 1 147 ? 7.783 13.379 23.763 1.00 40.97 147 ILE A N 1
ATOM 1088 C CA . ILE A 1 147 ? 6.500 12.938 24.288 1.00 40.97 147 ILE A CA 1
ATOM 1089 C C . ILE A 1 147 ? 5.977 14.116 25.108 1.00 40.97 147 ILE A C 1
ATOM 1091 O O . ILE A 1 147 ? 6.187 14.178 26.318 1.00 40.97 147 ILE A O 1
ATOM 1095 N N . ASN A 1 148 ? 5.283 15.044 24.455 1.00 31.08 148 ASN A N 1
ATOM 1096 C CA . ASN A 1 148 ? 4.417 15.980 25.156 1.00 31.08 148 ASN A CA 1
ATOM 1097 C C . ASN A 1 148 ? 3.011 15.915 24.538 1.00 31.08 148 ASN A C 1
ATOM 1099 O O . ASN A 1 148 ? 2.849 16.212 23.351 1.00 31.08 148 ASN A O 1
ATOM 1103 N N . PRO A 1 149 ? 1.986 15.463 25.285 1.00 37.56 149 PRO A N 1
ATOM 1104 C CA . PRO A 1 149 ? 0.653 15.266 24.740 1.00 37.56 149 PRO A CA 1
ATOM 1105 C C . PRO A 1 149 ? -0.026 16.621 24.527 1.00 37.56 149 PRO A C 1
ATOM 1107 O O . PRO A 1 149 ? -0.654 17.175 25.429 1.00 37.56 149 PRO A O 1
ATOM 1110 N N . VAL A 1 150 ? 0.052 17.146 23.305 1.00 31.47 150 VAL A N 1
ATOM 1111 C CA . VAL A 1 150 ? -0.869 18.194 22.864 1.00 31.47 150 VAL A CA 1
ATOM 1112 C C . VAL A 1 150 ? -2.233 17.542 22.656 1.00 31.47 150 VAL A C 1
ATOM 1114 O O . VAL A 1 150 ? -2.501 16.881 21.654 1.00 31.47 150 VAL A O 1
ATOM 1117 N N . GLN A 1 151 ? -3.098 17.711 23.656 1.00 46.78 151 GLN A N 1
ATOM 1118 C CA . GLN A 1 151 ? -4.536 17.513 23.534 1.00 46.78 151 GLN A CA 1
ATOM 1119 C C . GLN A 1 151 ? -5.062 18.416 22.411 1.00 46.78 151 GLN A C 1
ATOM 1121 O O . GLN A 1 151 ? -5.116 19.635 22.556 1.00 46.78 151 GLN A O 1
ATOM 1126 N N . GLY A 1 152 ? -5.459 17.819 21.290 1.00 39.72 152 GLY A N 1
ATOM 1127 C CA . GLY A 1 152 ? -6.033 18.557 20.172 1.00 39.72 152 GLY A CA 1
ATOM 1128 C C . GLY A 1 152 ? -6.591 17.630 19.102 1.00 39.72 152 GLY A C 1
ATOM 1129 O O . GLY A 1 152 ? -5.872 17.247 18.193 1.00 39.72 152 GLY A O 1
ATOM 1130 N N . LEU A 1 153 ? -7.884 17.309 19.231 1.00 42.53 153 LEU A N 1
ATOM 1131 C CA . LEU A 1 153 ? -8.761 16.673 18.233 1.00 42.53 153 LEU A CA 1
ATOM 1132 C C . LEU A 1 153 ? -8.304 15.288 17.731 1.00 42.53 153 LEU A C 1
ATOM 1134 O O . LEU A 1 153 ? -7.640 15.133 16.712 1.00 42.53 153 LEU A O 1
ATOM 1138 N N . SER A 1 154 ? -8.747 14.264 18.464 1.00 38.00 154 SER A N 1
ATOM 1139 C CA . SER A 1 154 ? -8.607 12.846 18.122 1.00 38.00 154 SER A CA 1
ATOM 1140 C C . SER A 1 154 ? -9.387 12.511 16.836 1.00 38.00 154 SER A C 1
ATOM 1142 O O . SER A 1 154 ? -10.587 12.806 16.770 1.00 38.00 154 SER A O 1
ATOM 1144 N N . PRO A 1 155 ? -8.759 11.894 15.815 1.00 46.91 155 PRO A N 1
ATOM 1145 C CA . PRO A 1 155 ? -9.495 11.363 14.678 1.00 46.91 155 PRO A CA 1
ATOM 1146 C C . PRO A 1 155 ? -10.408 10.244 15.188 1.00 46.91 155 PRO A C 1
ATOM 1148 O O . PRO A 1 155 ? -9.980 9.328 15.884 1.00 46.91 155 PRO A O 1
ATOM 1151 N N . THR A 1 156 ? -11.701 10.352 14.899 1.00 45.12 156 THR A N 1
ATOM 1152 C CA . THR A 1 156 ? -12.678 9.342 15.312 1.00 45.12 156 THR A CA 1
ATOM 1153 C C . THR A 1 156 ? -12.499 8.113 14.428 1.00 45.12 156 THR A C 1
ATOM 1155 O O . THR A 1 156 ? -12.868 8.126 13.254 1.00 45.12 156 THR A O 1
ATOM 1158 N N . ALA A 1 157 ? -11.936 7.042 14.978 1.00 53.00 157 ALA A N 1
ATOM 1159 C CA . ALA A 1 157 ? -11.936 5.748 14.319 1.00 53.00 157 ALA A CA 1
ATOM 1160 C C . ALA A 1 157 ? -13.384 5.232 14.206 1.00 53.00 157 ALA A C 1
ATOM 1162 O O . ALA A 1 157 ? -14.155 5.221 15.177 1.00 53.00 157 ALA A O 1
ATOM 1163 N N . THR A 1 158 ? -13.778 4.854 12.988 1.00 54.72 158 THR A N 1
ATOM 1164 C CA . THR A 1 158 ? -15.179 4.534 12.650 1.00 54.72 158 THR A CA 1
ATOM 1165 C C . THR A 1 158 ? -15.467 3.028 12.685 1.00 54.72 158 THR A C 1
ATOM 1167 O O . THR A 1 158 ? -16.627 2.636 12.736 1.00 54.72 158 THR A O 1
ATOM 1170 N N . HIS A 1 159 ? -14.437 2.177 12.734 1.00 53.44 159 HIS A N 1
ATOM 1171 C CA . HIS A 1 159 ? -14.576 0.720 12.682 1.00 53.44 159 HIS A CA 1
ATOM 1172 C C . HIS A 1 159 ? -13.797 0.036 13.814 1.00 53.44 159 HIS A C 1
ATOM 1174 O O . HIS A 1 159 ? -12.733 0.516 14.214 1.00 53.44 159 HIS A O 1
ATOM 1180 N N . ALA A 1 160 ? -14.312 -1.092 14.308 1.00 60.84 160 ALA A N 1
ATOM 1181 C CA . ALA A 1 160 ? -13.576 -1.992 15.187 1.00 60.84 160 ALA A CA 1
ATOM 1182 C C . ALA A 1 160 ? -13.718 -3.433 14.706 1.00 60.84 160 ALA A C 1
ATOM 1184 O O . ALA A 1 160 ? -14.796 -3.850 14.286 1.00 60.84 160 ALA A O 1
ATOM 1185 N N . VAL A 1 161 ? -12.622 -4.183 14.777 1.00 69.06 161 VAL A N 1
ATOM 1186 C CA . VAL A 1 161 ? -12.602 -5.603 14.426 1.00 69.06 161 VAL A CA 1
ATOM 1187 C C . VAL A 1 161 ? -12.733 -6.417 15.704 1.00 69.06 161 VAL A C 1
ATOM 1189 O O . VAL A 1 161 ? -12.057 -6.140 16.694 1.00 69.06 161 VAL A O 1
ATOM 1192 N N . VAL A 1 162 ? -13.615 -7.414 15.675 1.00 70.31 162 VAL A N 1
ATOM 1193 C CA . VAL A 1 162 ? -13.935 -8.273 16.814 1.00 70.31 162 VAL A CA 1
ATOM 1194 C C . VAL A 1 162 ? -13.439 -9.685 16.518 1.00 70.31 162 VAL A C 1
ATOM 1196 O O . VAL A 1 162 ? -13.769 -10.255 15.481 1.00 70.31 162 VAL A O 1
ATOM 1199 N N . SER A 1 163 ? -12.651 -10.258 17.424 1.00 70.06 163 SER A N 1
ATOM 1200 C CA . SER A 1 163 ? -12.157 -11.637 17.307 1.00 70.06 163 SER A CA 1
ATOM 1201 C C . SER A 1 163 ? -12.394 -12.423 18.595 1.00 70.06 163 SER A C 1
ATOM 1203 O O . SER A 1 163 ? -12.265 -11.878 19.693 1.00 70.06 163 SER A O 1
ATOM 1205 N N . PHE A 1 164 ? -12.760 -13.702 18.466 1.00 61.19 164 PHE A N 1
ATOM 1206 C CA . PHE A 1 164 ? -12.981 -14.587 19.610 1.00 61.19 164 PHE A CA 1
ATOM 1207 C C . PHE A 1 164 ? -11.673 -14.852 20.350 1.00 61.19 164 PHE A C 1
ATOM 1209 O O . PHE A 1 164 ? -10.644 -15.145 19.732 1.00 61.19 164 PHE A O 1
ATOM 1216 N N . HIS A 1 165 ? -11.711 -14.815 21.680 1.00 43.81 165 HIS A N 1
ATOM 1217 C CA . HIS A 1 165 ? -10.569 -15.266 22.461 1.00 43.81 165 HIS A CA 1
ATOM 1218 C C . HIS A 1 165 ? -10.424 -16.790 22.367 1.00 43.81 165 HIS A C 1
ATOM 1220 O O . HIS A 1 165 ? -11.265 -17.545 22.846 1.00 43.81 165 HIS A O 1
ATOM 1226 N N . THR A 1 166 ? -9.323 -17.263 21.781 1.00 42.00 166 THR A N 1
ATOM 1227 C CA . THR A 1 166 ? -8.969 -18.688 21.773 1.00 42.00 166 THR A CA 1
ATOM 1228 C C . THR A 1 166 ? -8.392 -19.097 23.132 1.00 42.00 166 THR A C 1
ATOM 1230 O O . THR A 1 166 ? -7.182 -19.281 23.276 1.00 42.00 166 THR A O 1
ATOM 1233 N N . ARG A 1 167 ? -9.243 -19.221 24.155 1.00 41.34 167 ARG A N 1
ATOM 1234 C CA . ARG A 1 167 ? -8.938 -20.036 25.342 1.00 41.34 167 ARG A CA 1
ATOM 1235 C C . ARG A 1 167 ? -9.464 -21.457 25.077 1.00 41.34 167 ARG A C 1
ATOM 1237 O O . ARG A 1 167 ? -10.519 -21.576 24.456 1.00 41.34 167 ARG A O 1
ATOM 1244 N N . PRO A 1 168 ? -8.780 -22.538 25.504 1.00 35.53 168 PRO A N 1
ATOM 1245 C CA . PRO A 1 168 ? -9.338 -23.883 25.411 1.00 35.53 168 PRO A CA 1
ATOM 1246 C C . PRO A 1 168 ? -10.634 -23.930 26.226 1.00 35.53 168 PRO A C 1
ATOM 1248 O O . PRO A 1 168 ? -10.598 -23.893 27.455 1.00 35.53 168 PRO A O 1
ATOM 1251 N N . VAL A 1 169 ? -11.778 -23.940 25.546 1.00 40.28 169 VAL A N 1
ATOM 1252 C CA . VAL A 1 169 ? -13.073 -24.143 26.191 1.00 40.28 169 VAL A CA 1
ATOM 1253 C C . VAL A 1 169 ? -13.194 -25.635 26.455 1.00 40.28 169 VAL A C 1
ATOM 1255 O O . VAL A 1 169 ? -13.168 -26.450 25.533 1.00 40.28 169 VAL A O 1
ATOM 1258 N N . GLN A 1 170 ? -13.288 -25.994 27.731 1.00 36.22 170 GLN A N 1
ATOM 1259 C CA . GLN A 1 170 ? -13.712 -27.320 28.142 1.00 36.22 170 GLN A CA 1
ATOM 1260 C C . GLN A 1 170 ? -15.177 -27.449 27.71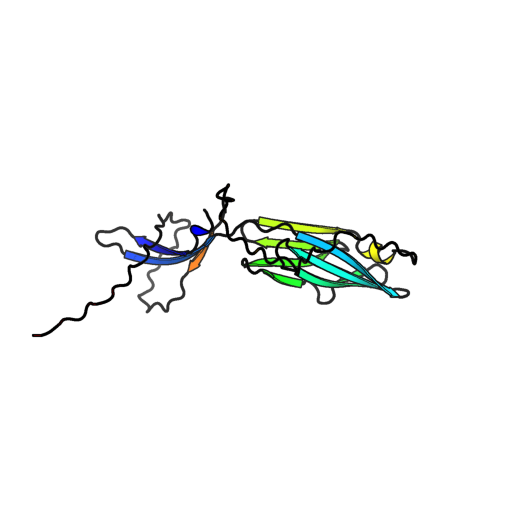9 1.00 36.22 170 GLN A C 1
ATOM 1262 O O . GLN A 1 170 ? -16.028 -26.702 28.193 1.00 36.22 170 GLN A O 1
ATOM 1267 N N . SER A 1 171 ? -15.422 -28.305 26.727 1.00 39.41 171 SER A N 1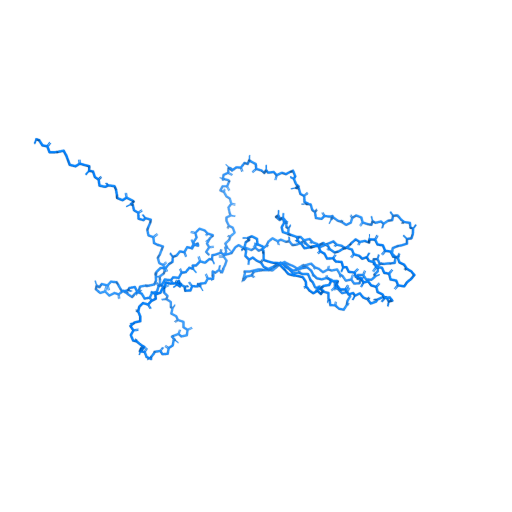
ATOM 1268 C CA . SER A 1 171 ? -16.705 -28.465 26.050 1.00 39.41 171 SER A CA 1
ATOM 1269 C C . SER A 1 171 ? -17.853 -28.667 27.040 1.00 39.41 171 SER A C 1
ATOM 1271 O O . SER A 1 171 ? -17.864 -29.648 27.779 1.00 39.41 171 SER A O 1
ATOM 1273 N N . ALA A 1 172 ? -18.834 -27.772 26.993 1.00 36.19 172 ALA A N 1
ATOM 1274 C CA . ALA A 1 172 ? -20.202 -28.065 27.391 1.00 36.19 172 ALA A CA 1
ATOM 1275 C C . ALA A 1 172 ? -21.085 -27.979 26.136 1.00 36.19 172 ALA A C 1
ATOM 1277 O O . ALA A 1 172 ? -20.782 -27.244 25.198 1.00 36.19 172 ALA A O 1
ATOM 1278 N N . GLU A 1 173 ? -22.086 -28.847 26.106 1.00 35.78 173 GLU A N 1
ATOM 1279 C CA . GLU A 1 173 ? -22.759 -29.416 24.940 1.00 35.78 173 GLU A CA 1
ATOM 1280 C C . GLU A 1 173 ? -23.369 -28.415 23.943 1.00 35.78 173 GLU A C 1
ATOM 1282 O O . GLU A 1 173 ? -23.891 -27.360 24.292 1.00 35.78 173 GLU A O 1
ATOM 1287 N N . THR A 1 174 ? -23.335 -28.807 22.666 1.00 39.94 174 THR A N 1
ATOM 1288 C CA . THR A 1 174 ? -23.999 -28.151 21.535 1.00 39.94 174 THR A CA 1
ATOM 1289 C C . THR A 1 174 ? -25.511 -28.122 21.738 1.00 39.94 174 THR A C 1
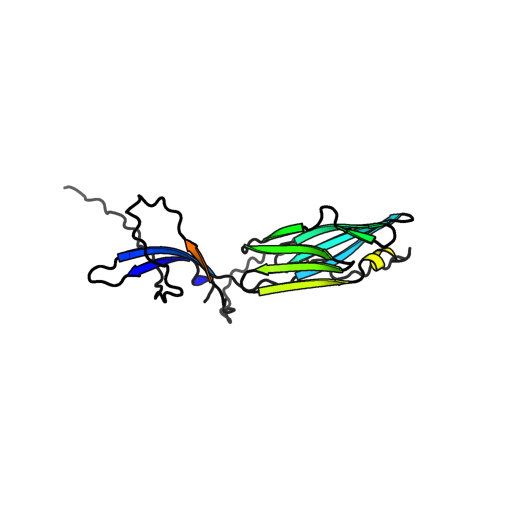ATOM 1291 O O . THR A 1 174 ? -26.159 -29.164 21.634 1.00 39.94 174 THR A O 1
ATOM 1294 N N . GLN A 1 175 ? -26.086 -26.934 21.939 1.00 38.22 175 GLN A N 1
ATOM 1295 C CA . GLN A 1 175 ? -27.516 -26.720 21.739 1.00 38.22 175 GLN A CA 1
ATOM 1296 C C . GLN A 1 175 ? -27.740 -25.831 20.514 1.00 38.22 175 GLN A C 1
ATOM 1298 O O . GLN A 1 175 ? -27.400 -24.650 20.486 1.00 38.22 175 GLN A O 1
ATOM 1303 N N . ASP A 1 176 ? -28.286 -26.477 19.487 1.00 44.50 176 ASP A N 1
ATOM 1304 C CA . ASP A 1 176 ? -28.645 -25.951 18.176 1.00 44.50 176 ASP A CA 1
ATOM 1305 C C . ASP A 1 176 ? -29.463 -24.658 18.318 1.00 44.50 176 ASP A C 1
ATOM 1307 O O . ASP A 1 176 ? -30.638 -24.673 18.689 1.00 44.50 176 ASP A O 1
ATOM 1311 N N . THR A 1 177 ? -28.821 -23.514 18.098 1.00 38.81 177 THR A N 1
ATOM 1312 C CA . THR A 1 177 ? -29.489 -22.215 18.045 1.00 38.81 177 THR A CA 1
ATOM 1313 C C . THR A 1 177 ? -28.943 -21.444 16.858 1.00 38.81 177 THR A C 1
ATOM 1315 O O . THR A 1 177 ? -27.755 -21.137 16.774 1.00 38.81 177 THR A O 1
ATOM 1318 N N . VAL A 1 178 ? -29.841 -21.176 15.907 1.00 37.56 178 VAL A N 1
ATOM 1319 C CA . VAL A 1 178 ? -29.599 -20.320 14.744 1.00 37.56 178 VAL A CA 1
ATOM 1320 C C . VAL A 1 178 ? -28.946 -19.024 15.235 1.00 37.56 178 VAL A C 1
ATOM 1322 O O . VAL A 1 178 ? -29.514 -18.378 16.121 1.00 37.56 178 VAL A O 1
ATOM 1325 N N . PRO A 1 179 ? -27.768 -18.640 14.712 1.00 38.78 179 PRO A N 1
ATOM 1326 C CA . PRO A 1 179 ? -27.099 -17.437 15.170 1.00 38.78 179 PRO A CA 1
ATOM 1327 C C . PRO A 1 179 ? -27.980 -16.231 14.814 1.00 38.78 179 PRO A C 1
ATOM 1329 O O . PRO A 1 179 ? -28.377 -16.091 13.655 1.00 38.78 179 PRO A O 1
ATOM 1332 N N . PRO A 1 180 ? -28.335 -15.371 15.779 1.00 38.41 180 PRO A N 1
ATOM 1333 C CA . PRO A 1 180 ? -29.093 -14.163 15.487 1.00 38.41 180 PRO A CA 1
ATOM 1334 C C . PRO A 1 180 ? -28.314 -13.267 14.516 1.00 38.41 180 PRO A C 1
ATOM 1336 O O . PRO A 1 180 ? -27.143 -12.963 14.743 1.00 38.41 180 PRO A O 1
ATOM 1339 N N . GLU A 1 181 ? -28.985 -12.825 13.447 1.00 40.19 181 GLU A N 1
ATOM 1340 C CA . GLU A 1 181 ? -28.406 -12.006 12.369 1.00 40.19 181 GLU A CA 1
ATOM 1341 C C . GLU A 1 181 ? -27.870 -10.649 12.855 1.00 40.19 181 GLU A C 1
ATOM 1343 O O . GLU A 1 181 ? -27.111 -9.996 12.147 1.00 40.19 181 GLU A O 1
ATOM 1348 N N . THR A 1 182 ? -28.232 -10.206 14.061 1.00 33.94 182 THR A N 1
ATOM 1349 C CA . THR A 1 182 ? -27.608 -9.073 14.762 1.00 33.94 182 THR A CA 1
ATOM 1350 C C . THR A 1 182 ? -28.032 -9.091 16.234 1.00 33.94 182 THR A C 1
ATOM 1352 O O . THR A 1 182 ? -29.217 -8.996 16.544 1.00 33.94 182 THR A O 1
ATOM 1355 N N . VAL A 1 183 ? -27.077 -9.196 17.165 1.00 37.88 183 VAL A N 1
ATOM 1356 C CA . VAL A 1 183 ? -27.319 -8.997 18.608 1.00 37.88 183 VAL A CA 1
ATOM 1357 C C . VAL A 1 183 ? -26.687 -7.679 19.003 1.00 37.88 183 VAL A C 1
ATOM 1359 O O . VAL A 1 183 ? -25.471 -7.517 18.922 1.00 37.88 183 VAL A O 1
ATOM 1362 N N . TYR A 1 184 ? -27.510 -6.734 19.445 1.00 31.62 184 TYR A N 1
ATOM 1363 C CA . TYR A 1 184 ? -27.014 -5.529 20.094 1.00 31.62 184 TYR A CA 1
ATOM 1364 C C . TYR A 1 184 ? -26.587 -5.896 21.517 1.00 31.62 184 TYR A C 1
ATOM 1366 O O . TYR A 1 184 ? -27.425 -6.036 22.403 1.00 31.62 184 TYR A O 1
ATOM 1374 N N . ALA A 1 185 ? -25.286 -6.080 21.733 1.00 41.78 185 ALA A N 1
ATOM 1375 C CA . ALA A 1 185 ? -24.719 -6.199 23.071 1.00 41.78 185 ALA A CA 1
ATOM 1376 C C . ALA A 1 185 ? -24.320 -4.809 23.585 1.00 41.78 185 ALA A C 1
ATOM 1378 O O . ALA A 1 185 ? -23.672 -4.037 22.874 1.00 41.78 185 ALA A O 1
ATOM 1379 N N . GLN A 1 186 ? -24.687 -4.489 24.827 1.00 38.03 186 GLN A N 1
ATOM 1380 C CA . GLN A 1 186 ? -24.090 -3.364 25.544 1.00 38.03 186 GLN A CA 1
ATOM 1381 C C . GLN A 1 186 ? -22.742 -3.827 26.093 1.00 38.03 186 GLN A C 1
ATOM 1383 O O . GLN A 1 186 ? -22.658 -4.754 26.894 1.00 38.03 186 GLN A O 1
ATOM 1388 N N . VAL A 1 187 ? -21.671 -3.224 25.588 1.00 42.88 187 VAL A N 1
ATOM 1389 C CA . VAL A 1 187 ? -20.303 -3.671 25.832 1.00 42.88 187 VAL A CA 1
ATOM 1390 C C . VAL A 1 187 ? -19.644 -2.724 26.839 1.00 42.88 187 VAL A C 1
ATOM 1392 O O . VAL A 1 187 ? -19.380 -1.562 26.529 1.00 42.88 187 VAL A O 1
ATOM 1395 N N . TYR A 1 188 ? -19.375 -3.210 28.053 1.00 38.69 188 TYR A N 1
ATOM 1396 C CA . TYR A 1 188 ? -18.698 -2.442 29.104 1.00 38.69 188 TYR A CA 1
ATOM 1397 C C . TYR A 1 188 ? -17.196 -2.758 29.137 1.00 38.69 188 TYR A C 1
ATOM 1399 O O . TYR A 1 188 ? -16.792 -3.913 29.003 1.00 38.69 188 TYR A O 1
ATOM 1407 N N . ARG A 1 189 ? -16.347 -1.738 29.338 1.00 37.59 189 ARG A N 1
ATOM 1408 C CA . ARG A 1 189 ? -14.899 -1.935 29.549 1.00 37.59 189 ARG A CA 1
ATOM 1409 C C . ARG A 1 189 ? -14.656 -2.631 30.888 1.00 37.59 189 ARG A C 1
ATOM 1411 O O . ARG A 1 189 ? -15.167 -2.179 31.911 1.00 37.59 189 ARG A O 1
ATOM 1418 N N . ALA A 1 190 ? -13.823 -3.671 30.888 1.00 37.28 190 ALA A N 1
ATOM 1419 C CA . ALA A 1 190 ? -13.382 -4.322 32.117 1.00 37.28 190 ALA A CA 1
ATOM 1420 C C . ALA A 1 190 ? -12.617 -3.332 33.018 1.00 37.28 190 ALA A C 1
ATOM 1422 O O . ALA A 1 190 ? -11.750 -2.581 32.556 1.00 37.28 190 ALA A O 1
ATOM 1423 N N . ALA A 1 191 ? -12.944 -3.321 34.312 1.00 44.19 191 ALA A N 1
ATOM 1424 C CA . ALA A 1 191 ? -12.191 -2.568 35.307 1.00 44.19 191 ALA A CA 1
ATOM 1425 C C . ALA A 1 191 ? -10.794 -3.190 35.477 1.00 44.19 191 ALA A C 1
ATOM 1427 O O . ALA A 1 191 ? -10.640 -4.406 35.453 1.00 44.19 191 ALA A O 1
ATOM 1428 N N . LYS A 1 192 ? -9.759 -2.356 35.640 1.00 38.88 192 LYS A N 1
ATOM 1429 C CA . LYS A 1 192 ? -8.406 -2.839 35.948 1.00 38.88 192 LYS A CA 1
ATOM 1430 C C . LYS A 1 192 ? -8.402 -3.399 37.369 1.00 38.88 192 LYS A C 1
ATOM 1432 O O . LYS A 1 192 ? -8.563 -2.627 38.315 1.00 38.88 192 LYS A O 1
ATOM 1437 N N . ASP A 1 193 ? -8.197 -4.703 37.521 1.00 44.78 193 ASP A N 1
ATOM 1438 C CA . ASP A 1 193 ? -8.114 -5.319 38.842 1.00 44.78 193 ASP A CA 1
ATOM 1439 C C . ASP A 1 193 ? -6.944 -4.748 39.652 1.00 44.78 193 ASP A C 1
ATOM 1441 O O . ASP A 1 193 ? -5.806 -4.616 39.189 1.00 44.78 193 ASP A O 1
ATOM 1445 N N . LYS A 1 194 ? -7.246 -4.385 40.899 1.00 37.09 194 LYS A N 1
ATOM 1446 C CA . LYS A 1 194 ? -6.280 -3.910 41.886 1.00 37.09 194 LYS A CA 1
ATOM 1447 C C . LYS A 1 194 ? -5.496 -5.119 42.396 1.00 37.09 194 LYS A C 1
ATOM 1449 O O . LYS A 1 194 ? -6.067 -5.992 43.041 1.00 37.09 194 LYS A O 1
ATOM 1454 N N . VAL A 1 195 ? -4.190 -5.155 42.129 1.00 31.28 195 VAL A N 1
ATOM 1455 C CA . VAL A 1 195 ? -3.271 -6.170 42.670 1.00 31.28 195 VAL A CA 1
ATOM 1456 C C . VAL A 1 195 ? -3.399 -6.202 44.198 1.00 31.28 195 VAL A C 1
ATOM 1458 O O . VAL A 1 195 ? -3.114 -5.212 44.874 1.00 31.28 195 VAL A O 1
ATOM 1461 N N . TRP A 1 196 ? -3.853 -7.331 44.743 1.00 26.56 196 TRP A N 1
ATOM 1462 C CA . TRP A 1 196 ? -3.906 -7.584 46.180 1.00 26.56 196 TRP A CA 1
ATOM 1463 C C . TRP A 1 196 ? -2.570 -8.169 46.646 1.00 26.56 196 TRP A C 1
ATOM 1465 O O . TRP A 1 196 ? -2.200 -9.277 46.261 1.00 26.56 196 TRP A O 1
ATOM 1475 N N . THR A 1 197 ? -1.853 -7.444 47.502 1.00 32.00 197 THR A N 1
ATOM 1476 C CA . THR A 1 197 ? -0.715 -7.976 48.264 1.00 32.00 197 THR A CA 1
ATOM 1477 C C . THR A 1 197 ? -1.185 -8.357 49.671 1.00 32.00 197 THR A C 1
ATOM 1479 O O . THR A 1 197 ? -1.675 -7.474 50.380 1.00 32.00 197 THR A O 1
ATOM 1482 N N . PRO A 1 198 ? -1.041 -9.617 50.119 1.00 35.97 198 PRO A N 1
ATOM 1483 C CA . PRO A 1 198 ? -1.343 -9.982 51.499 1.00 35.97 198 PRO A CA 1
ATOM 1484 C C . PRO A 1 198 ? -0.284 -9.412 52.458 1.00 35.97 198 PRO A C 1
ATOM 1486 O O . PRO A 1 198 ? 0.918 -9.526 52.219 1.00 35.97 198 PRO A O 1
ATOM 1489 N N . THR A 1 199 ? -0.734 -8.781 53.544 1.00 36.09 199 THR A N 1
ATOM 1490 C CA . THR A 1 199 ? 0.108 -8.290 54.644 1.00 36.09 199 THR A CA 1
ATOM 1491 C C . THR A 1 199 ? 0.610 -9.446 55.525 1.00 36.09 199 THR A C 1
ATOM 1493 O O . THR A 1 199 ? -0.151 -10.384 55.771 1.00 36.09 199 THR A O 1
ATOM 1496 N N . PRO A 1 200 ? 1.851 -9.400 56.054 1.00 36.91 200 PRO A N 1
ATOM 1497 C CA . PRO A 1 200 ? 2.361 -10.436 56.950 1.00 36.91 200 PRO A CA 1
ATOM 1498 C C . PRO A 1 200 ? 1.758 -10.282 58.350 1.00 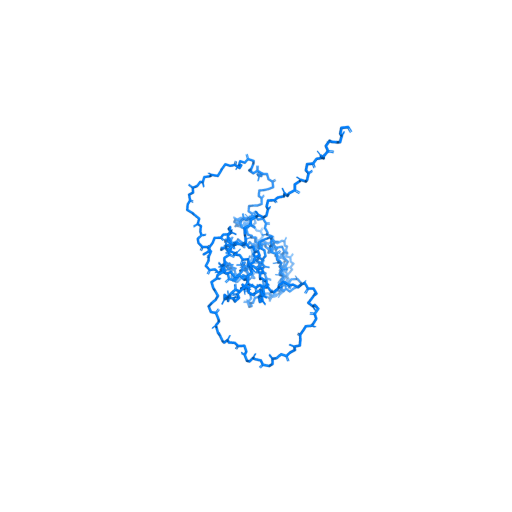36.91 200 PRO A C 1
ATOM 1500 O O . PRO A 1 200 ? 1.776 -9.194 58.926 1.00 36.91 200 PRO A O 1
ATOM 1503 N N . THR A 1 201 ? 1.244 -11.375 58.910 1.00 33.47 201 THR A N 1
ATOM 1504 C CA . THR A 1 201 ? 0.769 -11.446 60.297 1.00 33.47 201 THR A CA 1
ATOM 1505 C C . THR A 1 201 ? 1.958 -11.618 61.243 1.00 33.47 201 THR A C 1
ATOM 1507 O O . THR A 1 201 ? 2.703 -12.591 61.142 1.00 33.47 201 THR A O 1
ATOM 1510 N N . THR A 1 202 ? 2.143 -10.677 62.168 1.00 36.38 202 THR A N 1
ATOM 1511 C CA . THR A 1 202 ? 3.093 -10.781 63.283 1.00 36.38 202 THR A CA 1
ATOM 1512 C C . THR A 1 202 ? 2.462 -11.631 64.386 1.00 36.38 202 THR A C 1
ATOM 1514 O O . THR A 1 202 ? 1.443 -11.229 64.946 1.00 36.38 202 THR A O 1
ATOM 1517 N N . ASN A 1 2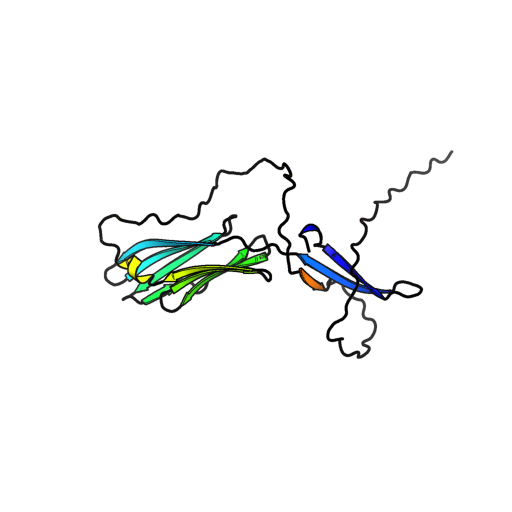03 ? 3.050 -12.784 64.713 1.00 35.97 203 ASN A N 1
ATOM 1518 C CA . ASN A 1 203 ? 2.688 -13.532 65.919 1.00 35.97 203 ASN A CA 1
ATOM 1519 C C . ASN A 1 203 ? 3.575 -13.092 67.090 1.00 35.97 203 ASN A C 1
ATOM 1521 O O . ASN A 1 203 ? 4.773 -12.866 66.916 1.00 35.97 203 ASN A O 1
ATOM 1525 N N . THR A 1 204 ? 2.924 -12.924 68.241 1.00 38.66 204 THR A N 1
ATOM 1526 C CA . THR A 1 204 ? 3.480 -12.546 69.551 1.00 38.66 204 THR A CA 1
ATOM 1527 C C . THR A 1 204 ? 4.253 -13.699 70.178 1.00 38.66 204 THR A C 1
ATOM 1529 O O . THR A 1 204 ? 3.818 -14.856 69.980 1.00 38.66 204 THR A O 1
#

Foldseek 3Di:
DAQVPFDKWWFWDDDVDTHTDFIKGKGFADAFAAKDWDKFWDDDDDFKGKIWIWIDGLPGDIDIWIWIDGNQRIAIDVAKDWDQDPRRWIWIWHDDPQKIKTWTDDPQYIHIDIDHNSSVNVVPDPDDPGPPDPDRPPPPPDPPPDPDDPPDDGDDRPDIDIDGDPDPDPDDDDDDDDPPPDDDTDIDDDDDDDDDDDDDDDDD

pLDDT: mean 70.5, std 24.17, range [26.56, 96.94]